Protein AF-A0A1A8UJ83-F1 (afdb_monomer)

Organism: Nothobranchius furzeri (NCBI:txid105023)

Mean predicted aligned error: 11.16 Å

Sequence (200 aa):
MDFSEAKLKLQQLLNNVTPSELPKLLEWMRNSGELDQPLFDNNKAMLRSIADDLKAMLPVDAMLPSETTAHLKMQQRARPTVHVDSFLYSDEQVDSLCEEGTMSRNYCLSCGSIRTAPLDFISHSFSASELQFLFQNVLPDLTGRTLVDVGSRLGAVLYGVRGHTLVFLCRVACFFKSEFLSVCQQTTSQTLKKHESSCC

Radius of gyration: 22.37 Å; Cα contacts (8 Å, |Δi|>4): 174; chains: 1; bounding box: 46×45×67 Å

Structure (mmCIF, N/CA/C/O backbone):
data_AF-A0A1A8UJ83-F1
#
_entry.id   AF-A0A1A8UJ83-F1
#
loop_
_atom_site.group_PDB
_atom_site.id
_atom_site.type_symbol
_atom_site.label_atom_id
_atom_site.label_alt_id
_atom_site.label_comp_id
_atom_site.label_asym_id
_atom_site.label_entity_id
_atom_site.label_seq_id
_atom_site.pdbx_PDB_ins_code
_atom_site.Cartn_x
_atom_site.Cartn_y
_atom_site.Cartn_z
_atom_site.occupancy
_atom_site.B_iso_or_equiv
_atom_site.auth_seq_id
_atom_site.auth_comp_id
_atom_site.auth_asym_id
_atom_site.auth_atom_id
_atom_site.pdbx_PDB_model_num
ATOM 1 N N . MET A 1 1 ? -1.007 8.743 29.954 1.00 77.69 1 MET A N 1
ATOM 2 C CA . MET A 1 1 ? -2.377 8.611 30.483 1.00 77.69 1 MET A CA 1
ATOM 3 C C . MET A 1 1 ? -2.841 7.207 30.162 1.00 77.69 1 MET A C 1
ATOM 5 O O . MET A 1 1 ? -2.745 6.817 29.004 1.00 77.69 1 MET A O 1
ATOM 9 N N . ASP A 1 2 ? -3.243 6.438 31.166 1.00 83.50 2 ASP A N 1
ATOM 10 C CA . ASP A 1 2 ? -3.783 5.091 30.956 1.00 83.50 2 ASP A CA 1
ATOM 11 C C . ASP A 1 2 ? -5.282 5.132 30.596 1.00 83.50 2 ASP A C 1
ATOM 13 O O . ASP A 1 2 ? -5.910 6.193 30.617 1.00 83.50 2 ASP A O 1
ATOM 17 N N . PHE A 1 3 ? -5.866 3.982 30.239 1.00 82.94 3 PHE A N 1
ATOM 18 C CA . PHE A 1 3 ? -7.278 3.894 29.842 1.00 82.94 3 PHE A CA 1
ATOM 19 C C . PHE A 1 3 ? -8.240 4.380 30.938 1.00 82.94 3 PHE A C 1
ATOM 21 O O . PHE A 1 3 ? -9.259 5.005 30.640 1.00 82.94 3 PHE A O 1
ATOM 28 N N . SER A 1 4 ? -7.921 4.107 32.204 1.00 89.19 4 SER A N 1
ATOM 29 C CA . SER A 1 4 ? -8.784 4.442 33.336 1.00 89.19 4 SER A CA 1
ATOM 30 C C . SER A 1 4 ? -8.795 5.953 33.574 1.00 89.19 4 SER A C 1
ATOM 32 O O . SER A 1 4 ? -9.858 6.566 33.680 1.00 89.19 4 SER A O 1
ATOM 34 N N . GLU A 1 5 ? -7.615 6.573 33.559 1.00 92.38 5 GLU A N 1
ATOM 35 C CA . GLU A 1 5 ? -7.433 8.018 33.669 1.00 92.38 5 GLU A CA 1
ATOM 36 C C . GLU A 1 5 ? -8.051 8.754 32.464 1.00 92.38 5 GLU A C 1
ATOM 38 O O . GLU A 1 5 ? -8.734 9.768 32.636 1.00 92.38 5 GLU A O 1
ATOM 43 N N . ALA A 1 6 ? -7.893 8.211 31.251 1.00 90.69 6 ALA A N 1
ATOM 44 C CA . ALA A 1 6 ? -8.490 8.752 30.029 1.00 90.69 6 ALA A CA 1
ATOM 45 C C . ALA A 1 6 ? -10.022 8.745 30.085 1.00 90.69 6 ALA A C 1
ATOM 47 O O . ALA A 1 6 ? -10.660 9.765 29.815 1.00 90.69 6 ALA A O 1
ATOM 48 N N . LYS A 1 7 ? -10.617 7.615 30.486 1.00 90.56 7 LYS A N 1
ATOM 49 C CA . LYS A 1 7 ? -12.069 7.467 30.632 1.00 90.56 7 LYS A CA 1
ATOM 50 C C . LYS A 1 7 ? -12.634 8.476 31.629 1.00 90.56 7 LYS A C 1
ATOM 52 O O . LYS A 1 7 ? -13.668 9.085 31.365 1.00 90.56 7 LYS A O 1
ATOM 57 N N . LEU A 1 8 ? -11.953 8.666 32.756 1.00 92.88 8 LEU A N 1
ATOM 58 C CA . LEU A 1 8 ? -12.409 9.551 33.823 1.00 92.88 8 LEU A CA 1
ATOM 59 C C . LEU A 1 8 ? -12.357 11.024 33.390 1.00 92.88 8 LEU A C 1
ATOM 61 O O . LEU A 1 8 ? -13.322 11.758 33.602 1.00 92.88 8 LEU A O 1
ATOM 65 N N . LYS A 1 9 ? -11.293 11.441 32.688 1.00 93.69 9 LYS A N 1
ATOM 66 C CA . LYS A 1 9 ? -11.215 12.787 32.092 1.00 93.69 9 LYS A CA 1
ATOM 67 C C . LYS A 1 9 ? -12.257 13.006 30.998 1.00 93.69 9 LYS A C 1
ATOM 69 O O . LYS A 1 9 ? -12.863 14.072 30.951 1.00 93.69 9 LYS A O 1
ATOM 74 N N . LEU A 1 10 ? -12.518 12.003 30.157 1.00 91.69 10 LEU A N 1
ATOM 75 C CA . LEU A 1 10 ? -13.567 12.081 29.138 1.00 91.69 10 LEU A CA 1
ATOM 76 C C . LEU A 1 10 ? -14.950 12.272 29.782 1.00 91.69 10 LEU A C 1
ATOM 78 O O . LEU A 1 10 ? -15.718 13.127 29.356 1.00 91.69 10 LEU A O 1
ATOM 82 N N . GLN A 1 11 ? -15.248 11.529 30.851 1.00 91.44 11 GLN A N 1
ATOM 83 C CA . GLN A 1 11 ? -16.491 11.690 31.610 1.00 91.44 11 GLN A CA 1
ATOM 84 C C . GLN A 1 11 ? -16.607 13.082 32.240 1.00 91.44 11 GLN A C 1
ATOM 86 O O . GLN A 1 11 ? -17.672 13.690 32.184 1.00 91.44 11 GLN A O 1
ATOM 91 N N . GLN A 1 12 ? -15.519 13.614 32.803 1.00 94.00 12 GLN A N 1
ATOM 92 C CA . GLN A 1 12 ? -15.497 14.979 33.335 1.00 94.00 12 GLN A CA 1
ATOM 93 C C . GLN A 1 12 ? -15.762 16.024 32.245 1.00 94.00 12 GLN A C 1
ATOM 95 O O . GLN A 1 12 ? -16.532 16.952 32.473 1.00 94.00 12 GLN A O 1
ATOM 100 N N . LEU A 1 13 ? -15.176 15.857 31.057 1.00 93.19 13 LEU A N 1
ATOM 101 C CA . LEU A 1 13 ? -15.427 16.736 29.915 1.00 93.19 13 LEU A CA 1
ATOM 102 C C . LEU A 1 13 ? -16.891 16.680 29.474 1.00 93.19 13 LEU A C 1
ATOM 104 O O . LEU A 1 13 ? -17.504 17.731 29.326 1.00 93.19 13 LEU A O 1
ATOM 108 N N . LEU A 1 14 ? -17.468 15.482 29.341 1.00 92.12 14 LEU A N 1
ATOM 109 C CA . LEU A 1 14 ? -18.879 15.308 28.978 1.00 92.12 14 LEU A CA 1
ATOM 110 C C . LEU A 1 14 ? -19.825 15.946 30.006 1.00 92.12 14 LEU A C 1
ATOM 112 O O . LEU A 1 14 ? -20.812 16.563 29.619 1.00 92.12 14 LEU A O 1
ATOM 116 N N . ASN A 1 15 ? -19.500 15.864 31.298 1.00 91.81 15 ASN A N 1
ATOM 117 C CA . ASN A 1 15 ? -20.292 16.485 32.364 1.00 91.81 15 ASN A CA 1
ATOM 118 C C . ASN A 1 15 ? -20.246 18.023 32.350 1.00 91.81 15 ASN A C 1
ATOM 120 O O . ASN A 1 15 ? -21.142 18.659 32.900 1.00 91.81 15 ASN A O 1
ATOM 124 N N . ASN A 1 16 ? -19.222 18.621 31.735 1.00 93.19 16 ASN A N 1
ATOM 125 C CA . ASN A 1 16 ? -19.083 20.075 31.612 1.00 93.19 16 ASN A CA 1
ATOM 126 C C . ASN A 1 16 ? -19.799 20.644 30.375 1.00 93.19 16 ASN A C 1
ATOM 128 O O . ASN A 1 16 ? -19.904 21.863 30.233 1.00 93.19 16 ASN A O 1
ATOM 132 N N . VAL A 1 17 ? -20.275 19.785 29.468 1.00 93.25 17 VAL A N 1
ATOM 133 C CA . VAL A 1 17 ? -21.023 20.197 28.276 1.00 93.25 17 VAL A CA 1
ATOM 134 C C . VAL A 1 17 ? -22.453 20.548 28.673 1.00 93.25 17 VAL A C 1
ATOM 136 O O . VAL A 1 17 ? -23.069 19.895 29.516 1.00 93.25 17 VAL A O 1
ATOM 139 N N . THR A 1 18 ? -23.008 21.590 28.055 1.00 93.69 18 THR A N 1
ATOM 140 C CA . THR A 1 18 ? -24.398 21.974 28.298 1.00 93.69 18 THR A CA 1
ATOM 141 C C . THR A 1 18 ? -25.345 20.817 27.943 1.00 93.69 18 THR A C 1
ATOM 143 O O . THR A 1 18 ? -25.192 20.199 26.885 1.00 93.69 18 THR A O 1
ATOM 146 N N . PRO A 1 19 ? -26.369 20.526 28.771 1.00 91.25 19 PRO A N 1
ATOM 147 C CA . PRO A 1 19 ? -27.255 19.381 28.540 1.00 91.25 19 PRO A CA 1
ATOM 148 C C . PRO A 1 19 ? -27.945 19.374 27.168 1.00 91.25 19 PRO A C 1
ATOM 150 O O . PRO A 1 19 ? -28.277 18.311 26.653 1.00 91.25 19 PRO A O 1
ATOM 153 N N . SER A 1 20 ? -28.145 20.550 26.564 1.00 92.06 20 SER A N 1
ATOM 154 C CA . SER A 1 20 ? -28.749 20.708 25.236 1.00 92.06 20 SER A CA 1
ATOM 155 C C . SER A 1 20 ? -27.821 20.327 24.078 1.00 92.06 20 SER A C 1
ATOM 157 O O . SER A 1 20 ? -28.306 19.932 23.021 1.00 92.06 20 SER A O 1
ATOM 159 N N . GLU A 1 21 ? -26.503 20.440 24.255 1.00 93.69 21 GLU A N 1
ATOM 160 C CA . GLU A 1 21 ? -25.508 20.122 23.222 1.00 93.69 21 GLU A CA 1
ATOM 161 C C . GLU A 1 21 ? -24.936 18.707 23.381 1.00 93.69 21 GLU A C 1
ATOM 163 O O . GLU A 1 21 ? -24.408 18.139 22.424 1.00 93.69 21 GLU A O 1
ATOM 168 N N . LEU A 1 22 ? -25.102 18.096 24.560 1.00 91.88 22 LEU A N 1
ATOM 169 C CA . LEU A 1 22 ? -24.613 16.751 24.852 1.00 91.88 22 LEU A CA 1
ATOM 170 C C . LEU A 1 22 ? -25.104 15.682 23.849 1.00 91.88 22 LEU A C 1
ATOM 172 O O . LEU A 1 22 ? -24.270 14.893 23.404 1.00 91.88 22 LEU A O 1
ATOM 176 N N . PRO A 1 23 ? -26.384 15.646 23.415 1.00 92.44 23 PRO A N 1
ATOM 177 C CA . PRO A 1 23 ? -26.833 14.672 22.418 1.00 92.44 23 PRO A CA 1
ATOM 178 C C . PRO A 1 23 ? -26.118 14.822 21.071 1.00 92.44 23 PRO A C 1
ATOM 180 O O . PRO A 1 23 ? -25.706 13.820 20.493 1.00 92.44 23 PRO A O 1
ATOM 183 N N . LYS A 1 24 ? -25.913 16.062 20.603 1.00 91.56 24 LYS A N 1
ATOM 184 C CA . LYS A 1 24 ? -25.210 16.342 19.341 1.00 91.56 24 LYS A CA 1
ATOM 185 C C . LYS A 1 24 ? -23.741 15.938 19.425 1.00 91.56 24 LYS A C 1
ATOM 187 O O . LYS A 1 24 ? -23.209 15.367 18.479 1.00 91.56 24 LYS A O 1
ATOM 192 N N . LEU A 1 25 ? -23.094 16.204 20.563 1.00 90.19 25 LEU A N 1
ATOM 193 C CA . LEU A 1 25 ? -21.710 15.802 20.791 1.00 90.19 25 LEU A CA 1
ATOM 194 C C . LEU A 1 25 ? -21.569 14.277 20.815 1.00 90.19 25 LEU A C 1
ATOM 196 O O . LEU A 1 25 ? -20.660 13.752 20.187 1.00 90.19 25 LEU A O 1
ATOM 200 N N . LEU A 1 26 ? -22.464 13.561 21.502 1.00 89.62 26 LEU A N 1
ATOM 201 C CA . LEU A 1 26 ? -22.444 12.095 21.538 1.00 89.62 26 LEU A CA 1
ATOM 202 C C . LEU A 1 26 ? -22.718 11.482 20.161 1.00 89.62 26 LEU A C 1
ATOM 204 O O . LEU A 1 26 ? -22.092 10.489 19.797 1.00 89.62 26 LEU A O 1
ATOM 208 N N . GLU A 1 27 ? -23.627 12.076 19.387 1.00 89.75 27 GLU A N 1
ATOM 209 C CA . GLU A 1 27 ? -23.883 11.671 18.006 1.00 89.75 27 GLU A CA 1
ATOM 210 C C . GLU A 1 27 ? -22.654 11.891 17.118 1.00 89.75 27 GLU A C 1
ATOM 212 O O . GLU A 1 27 ? -22.262 10.974 16.395 1.00 89.75 27 GLU A O 1
ATOM 217 N N . TRP A 1 28 ? -21.998 13.052 17.225 1.00 89.69 28 TRP A N 1
ATOM 218 C CA . TRP A 1 28 ? -20.721 13.299 16.558 1.00 89.69 28 TRP A CA 1
ATOM 219 C C . TRP A 1 28 ? -19.671 12.283 17.008 1.00 89.69 28 TRP A C 1
ATOM 221 O O . TRP A 1 28 ? -19.134 11.595 16.159 1.00 89.69 28 TRP A O 1
ATOM 231 N N . MET A 1 29 ? -19.438 12.077 18.308 1.00 85.69 29 MET A N 1
ATOM 232 C CA . MET A 1 29 ? -18.436 11.118 18.801 1.00 85.69 29 MET A CA 1
ATOM 233 C C . MET A 1 29 ? -18.673 9.690 18.298 1.00 85.69 29 MET A C 1
ATOM 235 O O . MET A 1 29 ? -17.717 8.960 18.067 1.00 85.69 29 MET A O 1
ATOM 239 N N . ARG A 1 30 ? -19.936 9.273 18.141 1.00 81.50 30 ARG A N 1
ATOM 240 C CA . ARG A 1 30 ? -20.273 7.925 17.665 1.00 81.50 30 ARG A CA 1
ATOM 241 C C . ARG A 1 30 ? -20.056 7.755 16.162 1.00 81.50 30 ARG A C 1
ATOM 243 O O . ARG A 1 30 ? -19.773 6.649 15.719 1.00 81.50 30 ARG A O 1
ATOM 250 N N . ASN A 1 31 ? -20.241 8.824 15.391 1.00 77.06 31 ASN A N 1
ATOM 251 C CA . ASN A 1 31 ? -20.244 8.773 13.928 1.00 77.06 31 ASN A CA 1
ATOM 252 C C . ASN A 1 31 ? -19.014 9.467 13.302 1.00 77.06 31 ASN A C 1
ATOM 254 O O . ASN A 1 31 ? -18.852 9.460 12.084 1.00 77.06 31 ASN A O 1
ATOM 258 N N . SER A 1 32 ? -18.171 10.094 14.119 1.00 75.81 32 SER A N 1
ATOM 259 C CA . SER A 1 32 ? -16.969 10.818 13.724 1.00 75.81 32 SER A CA 1
ATOM 260 C C . SER A 1 32 ? -15.793 9.859 13.602 1.00 75.81 32 SER A C 1
ATOM 262 O O . SER A 1 32 ? -15.323 9.311 14.596 1.00 75.81 32 SER A O 1
ATOM 264 N N . GLY A 1 33 ? -15.257 9.730 12.388 1.00 63.38 33 GLY A N 1
ATOM 265 C CA . GLY A 1 33 ? -13.960 9.088 12.161 1.00 63.38 33 GLY A CA 1
ATOM 266 C C . GLY A 1 33 ? -12.765 9.943 12.606 1.00 63.38 33 GLY A C 1
ATOM 267 O O . GLY A 1 33 ? -11.624 9.512 12.459 1.00 63.38 33 GLY A O 1
ATOM 268 N N . GLU A 1 34 ? -12.985 11.159 13.129 1.00 72.38 34 GLU A N 1
ATOM 269 C CA . GLU A 1 34 ? -11.901 12.046 13.582 1.00 72.38 34 GLU A CA 1
ATOM 270 C C . GLU A 1 34 ? -11.205 11.500 14.834 1.00 72.38 34 GLU A C 1
ATOM 272 O O . GLU A 1 34 ? -10.001 11.682 14.998 1.00 72.38 34 GLU A O 1
ATOM 277 N N . LEU A 1 35 ? -11.936 10.783 15.694 1.00 71.31 35 LEU A N 1
ATOM 278 C CA . LEU A 1 35 ? -11.379 10.182 16.911 1.00 71.31 35 LEU A CA 1
ATOM 279 C C . LEU A 1 35 ? -10.374 9.059 16.606 1.00 71.31 35 LEU A C 1
ATOM 281 O O . LEU A 1 35 ? -9.466 8.814 17.400 1.00 71.31 35 LEU A O 1
ATOM 285 N N . ASP A 1 36 ? -10.496 8.435 15.434 1.00 66.88 36 ASP A N 1
ATOM 286 C CA . ASP A 1 36 ? -9.626 7.354 14.980 1.00 66.88 36 ASP A CA 1
ATOM 287 C C . ASP A 1 36 ? -8.414 7.860 14.166 1.00 66.88 36 ASP A C 1
ATOM 289 O O . ASP A 1 36 ? -7.506 7.081 13.865 1.00 66.88 36 ASP A O 1
ATOM 293 N N . GLN A 1 37 ? -8.329 9.165 13.851 1.00 68.19 37 GLN A N 1
ATOM 294 C CA . GLN A 1 37 ? -7.214 9.752 13.082 1.00 68.19 37 GLN A CA 1
ATOM 295 C C . GLN A 1 37 ? -5.816 9.418 13.620 1.00 68.19 37 GLN A C 1
ATOM 297 O O . GLN A 1 37 ? -4.973 8.999 12.823 1.00 68.19 37 GLN A O 1
ATOM 302 N N . PRO A 1 38 ? -5.542 9.505 14.936 1.00 67.12 38 PRO A N 1
ATOM 303 C CA . PRO A 1 38 ? -4.222 9.161 15.462 1.00 67.12 38 PRO A CA 1
ATOM 304 C C . PRO A 1 38 ? -3.849 7.689 15.230 1.00 67.12 38 PRO A C 1
ATOM 306 O O . PRO A 1 38 ? -2.681 7.358 15.026 1.00 67.12 38 PRO A O 1
ATOM 309 N N . LEU A 1 39 ? -4.838 6.789 15.247 1.00 66.00 39 LEU A N 1
ATOM 310 C CA . LEU A 1 39 ? -4.632 5.377 14.921 1.00 66.00 39 LEU A CA 1
ATOM 311 C C . LEU A 1 39 ? -4.361 5.208 13.421 1.00 66.00 39 LEU A C 1
ATOM 313 O O . LEU A 1 39 ? -3.488 4.427 13.038 1.00 66.00 39 LEU A O 1
ATOM 317 N N . PHE A 1 40 ? -5.054 5.969 12.570 1.00 65.44 40 PHE A N 1
ATOM 318 C CA . PHE A 1 40 ? -4.859 5.938 11.121 1.00 65.44 40 PHE A CA 1
ATOM 319 C C . PHE A 1 40 ? -3.482 6.429 10.689 1.00 65.44 40 PHE A C 1
ATOM 321 O O . PHE A 1 40 ? -2.849 5.772 9.861 1.00 65.44 40 PHE A O 1
ATOM 328 N N . ASP A 1 41 ? -2.996 7.527 11.261 1.00 70.06 41 ASP A N 1
ATOM 329 C CA . ASP A 1 41 ? -1.675 8.061 10.934 1.00 70.06 41 ASP A CA 1
ATOM 330 C C . ASP A 1 41 ? -0.567 7.091 11.345 1.00 70.06 41 ASP A C 1
ATOM 332 O O . ASP A 1 41 ? 0.356 6.835 10.568 1.00 70.06 41 ASP A O 1
ATOM 336 N N . ASN A 1 42 ? -0.710 6.454 12.510 1.00 73.06 42 ASN A N 1
ATOM 337 C CA . ASN A 1 42 ? 0.218 5.419 12.959 1.00 73.06 42 ASN A CA 1
ATOM 338 C C . ASN A 1 42 ? 0.194 4.180 12.053 1.00 73.06 42 ASN A C 1
ATOM 340 O O . ASN A 1 42 ? 1.253 3.672 11.680 1.00 73.06 42 ASN A O 1
ATOM 344 N N . ASN A 1 43 ? -0.990 3.708 11.653 1.00 72.69 43 ASN A N 1
ATOM 345 C CA . ASN A 1 43 ? -1.113 2.570 10.738 1.00 72.69 43 ASN A CA 1
ATOM 346 C C . ASN A 1 43 ? -0.503 2.891 9.369 1.00 72.69 43 ASN A C 1
ATOM 348 O O . ASN A 1 43 ? 0.243 2.087 8.814 1.00 72.69 43 ASN A O 1
ATOM 352 N N . LYS A 1 44 ? -0.750 4.094 8.847 1.00 78.38 44 LYS A N 1
ATOM 353 C CA . LYS A 1 44 ? -0.184 4.559 7.579 1.00 78.38 44 LYS A CA 1
ATOM 354 C C . LYS A 1 44 ? 1.337 4.696 7.647 1.00 78.38 44 LYS A C 1
ATOM 356 O O . LYS A 1 44 ? 2.023 4.274 6.718 1.00 78.38 44 LYS A O 1
ATOM 361 N N . ALA A 1 45 ? 1.874 5.249 8.734 1.00 80.75 45 ALA A N 1
ATOM 362 C CA . ALA A 1 45 ? 3.315 5.34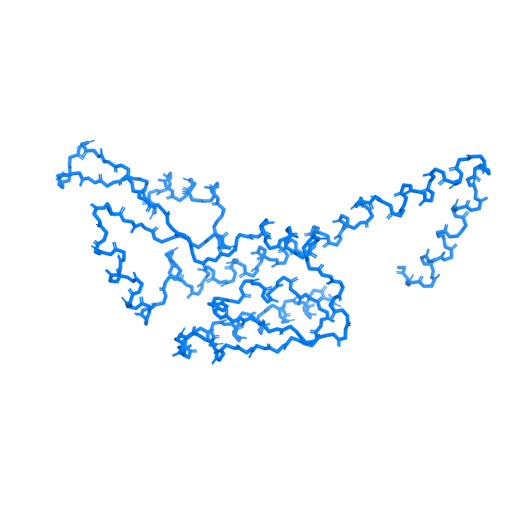7 8.960 1.00 80.75 45 ALA A CA 1
ATOM 363 C C . ALA A 1 45 ? 3.973 3.962 9.055 1.00 80.75 45 ALA A C 1
ATOM 365 O O . ALA A 1 45 ? 5.031 3.738 8.470 1.00 80.75 45 ALA A O 1
ATOM 366 N N . MET A 1 46 ? 3.322 3.008 9.723 1.00 80.81 46 MET A N 1
ATOM 367 C CA . MET A 1 46 ? 3.812 1.636 9.812 1.00 80.81 46 MET A CA 1
ATOM 368 C C . MET A 1 46 ? 3.802 0.924 8.456 1.00 80.81 46 MET A C 1
ATOM 370 O O . MET A 1 46 ? 4.814 0.330 8.089 1.00 80.81 46 MET A O 1
ATOM 374 N N . LEU A 1 47 ? 2.699 0.992 7.700 1.00 83.81 47 LEU A N 1
ATOM 375 C CA . LEU A 1 47 ? 2.621 0.386 6.365 1.00 83.81 47 LEU A CA 1
ATOM 376 C C . LEU A 1 47 ? 3.689 0.961 5.430 1.00 83.81 47 LEU A C 1
ATOM 378 O O . LEU A 1 47 ? 4.333 0.206 4.709 1.00 83.81 47 LEU A O 1
ATOM 382 N N . ARG A 1 48 ? 3.940 2.275 5.504 1.00 85.56 48 ARG A N 1
ATOM 383 C CA . ARG A 1 48 ? 5.047 2.922 4.783 1.00 85.56 48 ARG A CA 1
ATOM 384 C C . ARG A 1 48 ? 6.407 2.379 5.211 1.00 85.56 48 ARG A C 1
ATOM 386 O O . ARG A 1 48 ? 7.189 2.000 4.352 1.00 85.56 48 ARG A O 1
ATOM 393 N N . SER A 1 49 ? 6.664 2.266 6.515 1.00 85.50 49 SER A N 1
ATOM 394 C CA . SER A 1 49 ? 7.931 1.701 6.994 1.00 85.50 49 SER A CA 1
ATOM 395 C C . SER A 1 49 ? 8.133 0.256 6.536 1.00 85.50 49 SER A C 1
ATOM 397 O O . SER A 1 49 ? 9.265 -0.130 6.260 1.00 85.50 49 SER A O 1
ATOM 399 N N . ILE A 1 50 ? 7.070 -0.547 6.470 1.00 85.31 50 ILE A N 1
ATOM 400 C CA . ILE A 1 50 ? 7.141 -1.921 5.962 1.00 85.31 50 ILE A CA 1
ATOM 401 C C . ILE A 1 50 ? 7.423 -1.923 4.458 1.00 85.31 50 ILE A C 1
ATOM 403 O O . ILE A 1 50 ? 8.265 -2.689 3.997 1.00 85.31 50 ILE A O 1
ATOM 407 N N . ALA A 1 51 ? 6.754 -1.057 3.695 1.00 88.69 51 ALA A N 1
ATOM 408 C CA . ALA A 1 51 ? 7.022 -0.893 2.272 1.00 88.69 51 ALA A CA 1
ATOM 409 C C . ALA A 1 51 ? 8.484 -0.490 2.014 1.00 88.69 51 ALA A C 1
ATOM 411 O O . ALA A 1 51 ? 9.111 -1.014 1.096 1.00 88.69 51 ALA A O 1
ATOM 412 N N . ASP A 1 52 ? 9.052 0.394 2.835 1.00 89.12 52 ASP A N 1
ATOM 413 C CA . ASP A 1 52 ? 10.457 0.800 2.735 1.00 89.12 52 ASP A CA 1
ATOM 414 C C . ASP A 1 52 ? 11.423 -0.353 3.048 1.00 89.12 52 ASP A C 1
ATOM 416 O O . ASP A 1 52 ? 12.384 -0.563 2.306 1.00 89.12 52 ASP A O 1
ATOM 420 N N . ASP A 1 53 ? 11.130 -1.157 4.075 1.00 86.00 53 ASP A N 1
ATOM 421 C CA . ASP A 1 53 ? 11.915 -2.356 4.394 1.00 86.00 53 ASP A CA 1
ATOM 422 C C . ASP A 1 53 ? 11.868 -3.380 3.245 1.00 86.00 53 ASP A C 1
ATOM 424 O O . ASP A 1 53 ? 12.895 -3.944 2.863 1.00 86.00 53 ASP A O 1
ATOM 428 N N . LEU A 1 54 ? 10.696 -3.583 2.635 1.00 87.06 54 LEU A N 1
ATOM 429 C CA . LEU A 1 54 ? 10.537 -4.464 1.476 1.00 87.06 54 LEU A CA 1
ATOM 430 C C . LEU A 1 54 ? 11.305 -3.950 0.252 1.00 87.06 54 LEU A C 1
ATOM 432 O O . LEU A 1 54 ? 11.981 -4.739 -0.406 1.00 87.06 54 LEU A O 1
ATOM 436 N N . LYS A 1 55 ? 11.267 -2.642 -0.032 1.00 89.94 55 LYS A N 1
ATOM 437 C CA . LYS A 1 55 ? 12.026 -2.025 -1.137 1.00 89.94 55 LYS A CA 1
ATOM 438 C C . LYS A 1 55 ? 13.536 -2.210 -0.991 1.00 89.94 55 LYS A C 1
ATOM 440 O O . LYS A 1 55 ? 14.223 -2.348 -1.995 1.00 89.94 55 LYS A O 1
ATOM 445 N N . ALA A 1 56 ? 14.059 -2.260 0.234 1.00 87.44 56 ALA A N 1
ATOM 446 C CA . ALA A 1 56 ? 15.479 -2.522 0.470 1.00 87.44 56 ALA A CA 1
ATOM 447 C C . ALA A 1 56 ? 15.897 -3.973 0.153 1.00 87.44 56 ALA A C 1
ATOM 449 O O . ALA A 1 56 ? 17.083 -4.245 -0.030 1.00 87.44 56 ALA A O 1
ATOM 450 N N . MET A 1 57 ? 14.943 -4.909 0.114 1.00 84.62 57 MET A N 1
ATOM 451 C CA . MET A 1 57 ? 15.195 -6.341 -0.094 1.00 84.62 57 MET A CA 1
ATOM 452 C C . MET A 1 57 ? 14.790 -6.842 -1.484 1.00 84.62 57 MET A C 1
ATOM 454 O O . MET A 1 57 ? 15.212 -7.927 -1.885 1.00 84.62 57 MET A O 1
ATOM 458 N N . LEU A 1 58 ? 13.958 -6.088 -2.200 1.00 86.62 58 LEU A N 1
ATOM 459 C CA . LEU A 1 58 ? 13.361 -6.488 -3.469 1.00 86.62 58 LEU A CA 1
ATOM 460 C C . LEU A 1 58 ? 13.936 -5.682 -4.643 1.00 86.62 58 LEU A C 1
ATOM 462 O O . LEU A 1 58 ? 14.390 -4.553 -4.459 1.00 86.62 58 LEU A O 1
ATOM 466 N N . PRO A 1 59 ? 13.902 -6.232 -5.870 1.00 87.69 59 PRO A N 1
ATOM 467 C CA . PRO A 1 59 ? 14.148 -5.437 -7.070 1.00 87.69 59 PRO A CA 1
ATOM 468 C C . PRO A 1 59 ? 13.075 -4.349 -7.240 1.00 87.69 59 PRO A C 1
ATOM 470 O O . PRO A 1 59 ? 12.000 -4.425 -6.648 1.00 87.69 59 PRO A O 1
ATOM 473 N N . VAL A 1 60 ? 13.348 -3.353 -8.089 1.00 84.81 60 VAL A N 1
ATOM 474 C CA . VAL A 1 60 ? 12.439 -2.210 -8.333 1.00 84.81 60 VAL A CA 1
ATOM 475 C C . VAL A 1 60 ? 11.075 -2.652 -8.871 1.00 84.81 60 VAL A C 1
ATOM 477 O O . VAL A 1 60 ? 10.051 -2.079 -8.514 1.00 84.81 60 VAL A O 1
ATOM 480 N N . ASP A 1 61 ? 11.034 -3.702 -9.691 1.00 83.56 61 ASP A N 1
ATOM 481 C CA . ASP A 1 61 ? 9.779 -4.284 -10.178 1.00 83.56 61 ASP A CA 1
ATOM 482 C C . ASP A 1 61 ? 9.073 -5.149 -9.118 1.00 83.56 61 ASP A C 1
ATOM 484 O O . ASP A 1 61 ? 7.964 -5.623 -9.348 1.00 83.56 61 ASP A O 1
ATOM 488 N N . ALA A 1 62 ? 9.687 -5.342 -7.947 1.00 85.19 62 ALA A N 1
ATOM 489 C CA . ALA A 1 62 ? 9.231 -6.174 -6.838 1.00 85.19 62 ALA A CA 1
ATOM 490 C C . ALA A 1 62 ? 8.963 -7.641 -7.207 1.00 85.19 62 ALA A C 1
ATOM 492 O O . ALA A 1 62 ? 8.303 -8.359 -6.452 1.00 85.19 62 ALA A O 1
ATOM 493 N N . MET A 1 63 ? 9.445 -8.096 -8.363 1.00 84.75 63 MET A N 1
ATOM 494 C CA . MET A 1 63 ? 9.213 -9.447 -8.852 1.00 84.75 63 MET A CA 1
ATOM 495 C C . MET A 1 63 ? 10.345 -10.366 -8.408 1.00 84.75 63 MET A C 1
ATOM 497 O O . MET A 1 63 ? 11.518 -10.129 -8.694 1.00 84.75 63 MET A O 1
ATOM 501 N N . LEU A 1 64 ? 10.007 -11.452 -7.718 1.00 82.12 64 LEU A N 1
ATOM 502 C CA . LEU A 1 64 ? 11.001 -12.461 -7.370 1.00 82.12 64 LEU A CA 1
ATOM 503 C C . LEU A 1 64 ? 11.387 -13.275 -8.615 1.00 82.12 64 LEU A C 1
ATOM 505 O O . LEU A 1 64 ? 10.516 -13.582 -9.433 1.00 82.12 64 LEU A O 1
ATOM 509 N N . PRO A 1 65 ? 12.646 -13.736 -8.748 1.00 79.50 65 PRO A N 1
ATOM 510 C CA . PRO A 1 65 ? 13.099 -14.496 -9.920 1.00 79.50 65 PRO A CA 1
ATOM 511 C C . PRO A 1 65 ? 12.253 -15.738 -10.221 1.00 79.50 65 PRO A C 1
ATOM 513 O O . PRO A 1 65 ? 12.084 -16.153 -11.371 1.00 79.50 65 PRO A O 1
ATOM 516 N N . SER A 1 66 ? 11.679 -16.337 -9.181 1.00 78.94 66 SER A N 1
ATOM 517 C CA . SER A 1 66 ? 10.817 -17.500 -9.314 1.00 78.94 66 SER A CA 1
ATOM 518 C C . SER A 1 66 ? 9.441 -17.169 -9.918 1.00 78.94 66 SER A C 1
ATOM 520 O O . SER A 1 66 ? 8.726 -18.080 -10.341 1.00 78.94 66 SER A O 1
ATOM 522 N N . GLU A 1 67 ? 9.014 -15.899 -10.011 1.00 78.94 67 GLU A N 1
ATOM 523 C CA . GLU A 1 67 ? 7.781 -15.398 -10.672 1.00 78.94 67 GLU A CA 1
ATOM 524 C C . GLU A 1 67 ? 7.791 -15.485 -12.203 1.00 78.94 67 GLU A C 1
ATOM 526 O O . GLU A 1 67 ? 7.129 -14.725 -12.907 1.00 78.94 67 GLU A O 1
ATOM 531 N N . THR A 1 68 ? 8.447 -16.515 -12.733 1.00 75.81 68 THR A N 1
ATOM 532 C CA . THR A 1 68 ? 8.667 -16.746 -14.162 1.00 75.81 68 THR A CA 1
ATOM 533 C C . THR A 1 68 ? 7.370 -16.752 -14.977 1.00 75.81 68 THR A C 1
ATOM 535 O O . THR A 1 68 ? 7.328 -16.199 -16.069 1.00 75.81 68 THR A O 1
ATOM 538 N N . THR A 1 69 ? 6.271 -17.316 -14.460 1.00 75.50 69 THR A N 1
ATOM 539 C CA . THR A 1 69 ? 4.980 -17.330 -15.175 1.00 75.50 69 THR A CA 1
ATOM 540 C C . THR A 1 69 ? 4.390 -15.931 -15.370 1.00 75.50 69 THR A C 1
ATOM 542 O O . THR A 1 69 ? 3.811 -15.664 -16.423 1.00 75.50 69 THR A O 1
ATOM 545 N N . ALA A 1 70 ? 4.522 -15.042 -14.384 1.00 74.56 70 ALA A N 1
ATOM 546 C CA . ALA A 1 70 ? 4.039 -13.668 -14.494 1.00 74.56 70 ALA A CA 1
ATOM 547 C C . ALA A 1 70 ? 4.894 -12.881 -15.498 1.00 74.56 70 ALA A C 1
ATOM 549 O O . ALA A 1 70 ? 4.338 -12.277 -16.415 1.00 74.56 70 ALA A O 1
ATOM 550 N N . HIS A 1 71 ? 6.224 -13.013 -15.426 1.00 76.88 71 HIS A N 1
ATOM 551 C CA . HIS A 1 71 ? 7.138 -12.427 -16.412 1.00 76.88 71 HIS A CA 1
ATOM 552 C C . HIS A 1 71 ? 6.825 -12.879 -17.845 1.00 76.88 71 HIS A C 1
ATOM 554 O O . HIS A 1 71 ? 6.701 -12.048 -18.743 1.00 76.88 71 HIS A O 1
ATOM 560 N N . LEU A 1 72 ? 6.621 -14.184 -18.064 1.00 79.50 72 LEU A N 1
ATOM 561 C CA . LEU A 1 72 ? 6.284 -14.722 -19.386 1.00 79.50 72 LEU A CA 1
ATOM 562 C C . LEU A 1 72 ? 4.954 -14.166 -19.907 1.00 79.50 72 LEU A C 1
ATOM 564 O O . LEU A 1 72 ? 4.857 -13.793 -21.074 1.00 79.50 72 LEU A O 1
ATOM 568 N N . LYS A 1 73 ? 3.930 -14.065 -19.050 1.00 80.00 73 LYS A N 1
ATOM 569 C CA . LYS A 1 73 ? 2.635 -13.485 -19.435 1.00 80.00 73 LYS A CA 1
ATOM 570 C C . LYS A 1 73 ? 2.745 -12.009 -19.804 1.00 80.00 73 LYS A C 1
ATOM 572 O O . LYS A 1 73 ? 2.064 -11.578 -20.727 1.00 80.00 73 LYS A O 1
ATOM 577 N N . MET A 1 74 ? 3.585 -11.244 -19.109 1.00 80.50 74 MET A N 1
ATOM 578 C CA . MET A 1 74 ? 3.832 -9.838 -19.439 1.00 80.50 74 MET A CA 1
ATOM 579 C C . MET A 1 74 ? 4.554 -9.694 -20.780 1.00 80.50 74 MET A C 1
ATOM 581 O O . MET A 1 74 ? 4.156 -8.866 -21.593 1.00 80.50 74 MET A O 1
ATOM 585 N N . GLN A 1 75 ? 5.552 -10.540 -21.049 1.00 79.25 75 GLN A N 1
ATOM 586 C CA . GLN A 1 75 ? 6.282 -10.549 -22.323 1.00 79.25 75 GLN A CA 1
ATOM 587 C C . GLN A 1 75 ? 5.412 -10.957 -23.520 1.00 79.25 75 GLN A C 1
ATOM 589 O O . GLN A 1 75 ? 5.680 -10.543 -24.643 1.00 79.25 75 GLN A O 1
ATOM 594 N N . GLN A 1 76 ? 4.364 -11.753 -23.293 1.00 82.00 76 GLN A N 1
ATOM 595 C CA . GLN A 1 76 ? 3.418 -12.171 -24.333 1.00 82.00 76 GLN A CA 1
ATOM 596 C C . GLN A 1 76 ? 2.347 -11.117 -24.655 1.00 82.00 76 GLN A C 1
ATOM 598 O O . GLN A 1 76 ? 1.556 -11.318 -25.579 1.00 82.00 76 GLN A O 1
ATOM 603 N N . ARG A 1 77 ? 2.274 -10.006 -23.909 1.00 79.31 77 ARG A N 1
ATOM 604 C CA . ARG A 1 77 ? 1.297 -8.950 -24.195 1.00 79.31 77 ARG A CA 1
ATOM 605 C C . ARG A 1 77 ? 1.662 -8.200 -25.472 1.00 79.31 77 ARG A C 1
ATOM 607 O O . ARG A 1 77 ? 2.821 -7.902 -25.734 1.00 79.31 77 ARG A O 1
ATOM 614 N N . ALA A 1 78 ? 0.633 -7.839 -26.240 1.00 79.56 78 ALA A N 1
ATOM 615 C CA . ALA A 1 78 ? 0.786 -7.071 -27.476 1.00 79.56 78 ALA A CA 1
ATOM 616 C C . ALA A 1 78 ? 1.409 -5.68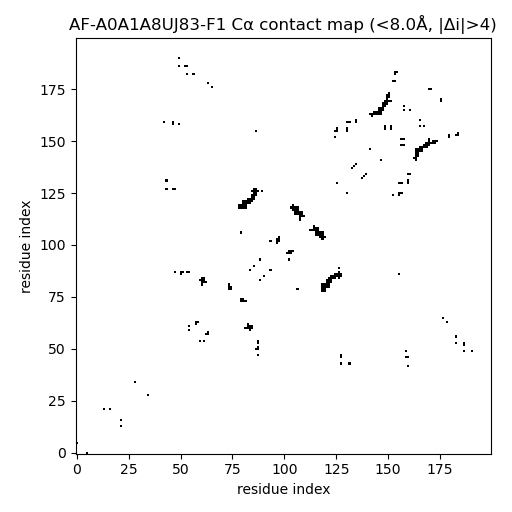3 -27.242 1.00 79.56 78 ALA A C 1
ATOM 618 O O . ALA A 1 78 ? 2.063 -5.140 -28.130 1.00 79.56 78 ALA A O 1
ATOM 619 N N . ARG A 1 79 ? 1.200 -5.113 -26.050 1.00 80.75 79 ARG A N 1
ATOM 620 C CA . ARG A 1 79 ? 1.841 -3.881 -25.592 1.00 80.75 79 ARG A CA 1
ATOM 621 C C . ARG A 1 79 ? 2.837 -4.207 -24.483 1.00 80.75 79 ARG A C 1
ATOM 623 O O . ARG A 1 79 ? 2.470 -4.948 -23.563 1.00 80.75 79 ARG A O 1
ATOM 630 N N . PRO A 1 80 ? 4.064 -3.664 -24.535 1.00 83.81 80 PRO A N 1
ATOM 631 C CA . PRO A 1 80 ? 5.028 -3.880 -23.471 1.00 83.81 80 PRO A CA 1
ATOM 632 C C . PRO A 1 80 ? 4.466 -3.360 -22.146 1.00 83.81 80 PRO A C 1
ATOM 634 O O . PRO A 1 80 ? 3.971 -2.236 -22.053 1.00 83.81 80 PRO A O 1
ATOM 637 N N . THR A 1 81 ? 4.492 -4.231 -21.143 1.00 84.44 81 THR A N 1
ATOM 638 C CA . THR A 1 81 ? 3.887 -4.003 -19.832 1.00 84.44 81 THR A CA 1
ATOM 639 C C . THR A 1 81 ? 4.963 -4.115 -18.758 1.00 84.44 81 THR A C 1
ATOM 641 O O . THR A 1 81 ? 5.753 -5.060 -18.787 1.00 84.44 81 THR A O 1
ATOM 644 N N . VAL A 1 82 ? 4.976 -3.186 -17.805 1.00 85.12 82 VAL A N 1
ATOM 645 C CA . VAL A 1 82 ? 5.889 -3.154 -16.657 1.00 85.12 82 VAL A CA 1
ATOM 646 C C . VAL A 1 82 ? 5.104 -3.428 -15.379 1.00 85.12 82 VAL A C 1
ATOM 648 O O . VAL A 1 82 ? 3.975 -2.965 -15.217 1.00 85.12 82 VAL A O 1
ATOM 651 N N . HIS A 1 83 ? 5.694 -4.213 -14.482 1.00 88.00 83 HIS A N 1
ATOM 652 C CA . HIS A 1 83 ? 5.116 -4.481 -13.175 1.00 88.00 83 HIS A CA 1
ATOM 653 C C . HIS A 1 83 ? 5.614 -3.434 -12.180 1.00 88.00 83 HIS A C 1
ATOM 655 O O . HIS A 1 83 ? 6.817 -3.201 -12.080 1.00 88.00 83 HIS A O 1
ATOM 661 N N . V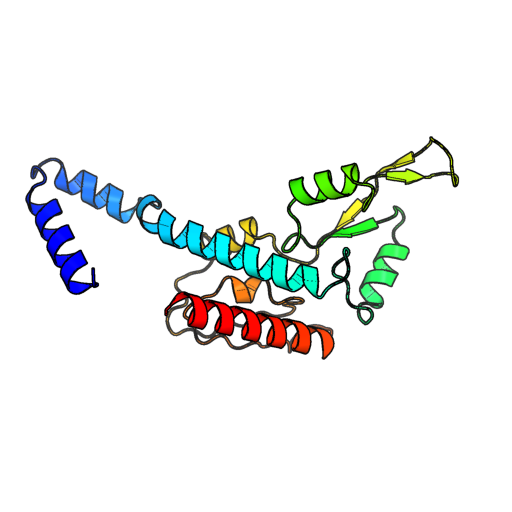AL A 1 84 ? 4.683 -2.828 -11.450 1.00 87.75 84 VAL A N 1
ATOM 662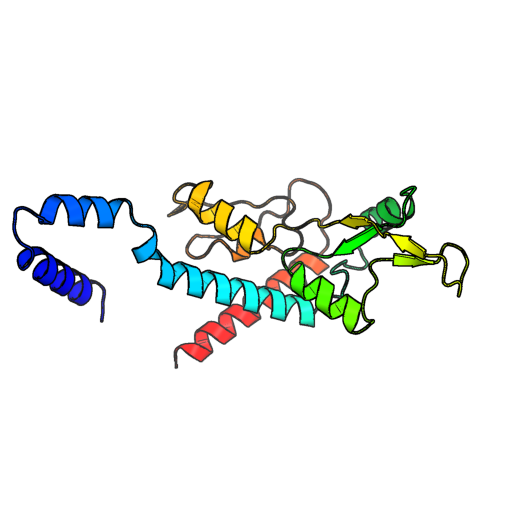 C CA . VAL A 1 84 ? 4.955 -1.925 -10.334 1.00 87.75 84 VAL A CA 1
ATOM 663 C C . VAL A 1 84 ? 4.037 -2.310 -9.192 1.00 87.75 84 VAL A C 1
ATOM 665 O O . VAL A 1 84 ? 2.822 -2.367 -9.354 1.00 87.75 84 VAL A O 1
ATOM 668 N N . ASP A 1 85 ? 4.621 -2.584 -8.032 1.00 90.62 85 ASP A N 1
ATOM 669 C CA . ASP A 1 85 ? 3.852 -2.960 -6.856 1.00 90.62 85 ASP A CA 1
ATOM 670 C C . ASP A 1 85 ? 3.261 -1.724 -6.163 1.00 90.62 85 ASP A C 1
ATOM 672 O O . ASP A 1 85 ? 3.990 -0.931 -5.566 1.00 90.62 85 ASP A O 1
ATOM 676 N N . SER A 1 86 ? 1.933 -1.584 -6.217 1.00 89.94 86 SER A N 1
ATOM 677 C CA . SER A 1 86 ? 1.214 -0.443 -5.630 1.00 89.94 86 SER A CA 1
ATOM 678 C C . SER A 1 86 ? 1.299 -0.365 -4.102 1.00 89.94 86 SER A C 1
ATOM 680 O O . SER A 1 86 ? 1.014 0.689 -3.534 1.00 89.94 86 SER A O 1
ATOM 682 N N . PHE A 1 87 ? 1.671 -1.451 -3.411 1.00 90.44 87 PHE A N 1
ATOM 683 C CA . PHE A 1 87 ? 1.946 -1.394 -1.974 1.00 90.44 87 PHE A CA 1
ATOM 684 C C . PHE A 1 87 ? 3.274 -0.680 -1.694 1.00 90.44 87 PHE A C 1
ATOM 686 O O . PHE A 1 87 ? 3.393 0.036 -0.700 1.00 90.44 87 PHE A O 1
ATOM 693 N N . LEU A 1 88 ? 4.269 -0.880 -2.563 1.00 90.88 88 LEU A N 1
ATOM 694 C CA . LEU A 1 88 ? 5.627 -0.366 -2.380 1.00 90.88 88 LEU A CA 1
ATOM 695 C C . LEU A 1 88 ? 5.811 1.057 -2.913 1.00 90.88 88 LEU A C 1
ATOM 697 O O . LEU A 1 88 ? 6.551 1.846 -2.309 1.00 90.88 88 LEU A O 1
ATOM 701 N N . TYR A 1 89 ? 5.151 1.361 -4.031 1.00 90.00 89 TYR A N 1
ATOM 702 C CA . TYR A 1 89 ? 5.276 2.620 -4.754 1.00 90.00 89 TYR A CA 1
ATOM 703 C C . TYR A 1 89 ? 3.899 3.247 -4.977 1.00 90.00 89 TYR A C 1
ATOM 705 O O . TYR A 1 89 ? 3.024 2.630 -5.584 1.00 90.00 89 TYR A 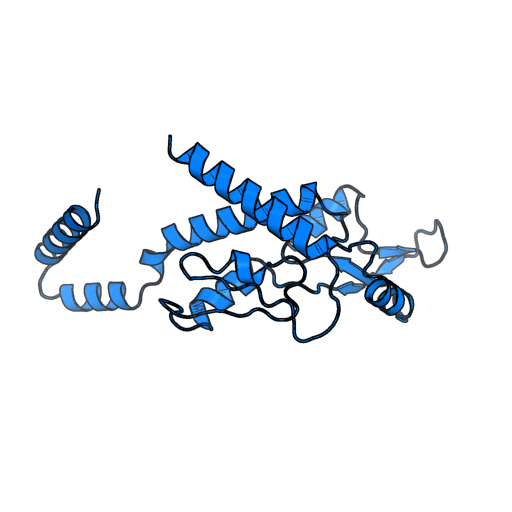O 1
ATOM 713 N N . SER A 1 90 ? 3.716 4.483 -4.507 1.00 87.38 90 SER A N 1
ATOM 714 C CA . SER A 1 90 ? 2.582 5.313 -4.923 1.00 87.38 90 SER A CA 1
ATOM 715 C C . SER A 1 90 ? 2.787 5.850 -6.339 1.00 87.38 90 SER A C 1
ATOM 717 O O . SER A 1 90 ? 3.914 5.872 -6.838 1.00 87.38 90 SER A O 1
ATOM 719 N N . ASP A 1 91 ? 1.718 6.332 -6.971 1.00 85.31 91 ASP A N 1
ATOM 720 C CA . ASP A 1 91 ? 1.796 6.920 -8.311 1.00 85.31 91 ASP A CA 1
ATOM 721 C C . ASP A 1 91 ? 2.810 8.075 -8.361 1.00 85.31 91 ASP A C 1
ATOM 723 O O . ASP A 1 91 ? 3.628 8.131 -9.278 1.00 85.31 91 ASP A O 1
ATOM 727 N N . GLU A 1 92 ? 2.862 8.909 -7.316 1.00 88.06 92 GLU A N 1
ATOM 728 C CA . GLU A 1 92 ? 3.835 10.003 -7.207 1.00 88.06 92 GLU A CA 1
ATOM 729 C C . GLU A 1 92 ? 5.277 9.494 -7.072 1.00 88.06 92 GLU A C 1
ATOM 731 O O . GLU A 1 92 ? 6.211 10.108 -7.582 1.00 88.06 92 GLU A O 1
ATOM 736 N N . GLN A 1 93 ? 5.489 8.358 -6.402 1.00 87.19 93 GLN A N 1
ATOM 737 C CA . GLN A 1 93 ? 6.819 7.749 -6.318 1.00 87.19 93 GLN A CA 1
ATOM 738 C C . GLN A 1 93 ? 7.244 7.158 -7.665 1.00 87.19 93 GLN A C 1
ATOM 740 O O . GLN A 1 93 ? 8.419 7.225 -8.018 1.00 87.19 93 GLN A O 1
ATOM 745 N N . VAL A 1 94 ? 6.302 6.611 -8.437 1.00 86.81 94 VAL A N 1
ATOM 746 C CA . VAL A 1 94 ? 6.561 6.152 -9.809 1.00 86.81 94 VAL A CA 1
ATOM 747 C C . VAL A 1 94 ? 6.908 7.331 -10.715 1.00 86.81 94 VAL A C 1
ATOM 749 O O . VAL A 1 94 ? 7.824 7.211 -11.528 1.00 86.81 94 VAL A O 1
ATOM 752 N N . ASP A 1 95 ? 6.220 8.467 -10.563 1.00 87.00 95 ASP A N 1
ATOM 753 C CA . ASP A 1 95 ? 6.563 9.727 -11.233 1.00 87.00 95 ASP A CA 1
ATOM 754 C C . ASP A 1 95 ? 8.015 10.128 -10.959 1.00 87.00 95 ASP A C 1
ATOM 756 O O . ASP A 1 95 ? 8.794 10.279 -11.901 1.00 87.00 95 ASP A O 1
ATOM 760 N N . SER A 1 96 ? 8.410 10.205 -9.684 1.00 88.56 96 SER A N 1
ATOM 761 C CA . SER A 1 96 ? 9.783 10.560 -9.304 1.00 88.56 96 SER A CA 1
ATOM 762 C C . SER A 1 96 ? 10.816 9.583 -9.870 1.00 88.56 96 SER A C 1
ATOM 764 O O . SER A 1 96 ? 11.823 10.007 -10.430 1.00 88.56 96 SER A O 1
ATOM 766 N N . LEU A 1 97 ? 10.549 8.272 -9.827 1.00 86.94 97 LEU A N 1
ATOM 767 C CA . LEU A 1 97 ? 11.442 7.269 -10.421 1.00 86.94 97 LEU A CA 1
ATOM 768 C C . LEU A 1 97 ? 11.581 7.424 -11.941 1.00 86.94 97 LEU A C 1
ATOM 770 O O . LEU A 1 97 ? 12.628 7.089 -12.502 1.00 86.94 97 LEU A O 1
ATOM 774 N N . CYS A 1 98 ? 10.538 7.910 -12.618 1.00 85.94 98 CYS A N 1
ATOM 775 C CA . CYS A 1 98 ? 10.598 8.218 -14.043 1.00 85.94 98 CYS A CA 1
ATOM 776 C C . CYS A 1 98 ? 11.432 9.473 -14.324 1.00 85.94 98 CYS A C 1
ATOM 778 O O . CYS A 1 98 ? 12.198 9.489 -15.286 1.00 85.94 98 CYS A O 1
ATOM 780 N N . GLU A 1 99 ? 11.309 10.507 -13.491 1.00 86.62 99 GLU A N 1
ATOM 781 C CA . GLU A 1 99 ? 12.098 11.741 -13.597 1.00 86.62 99 GLU A CA 1
ATOM 782 C C . GLU A 1 99 ? 13.592 11.497 -13.336 1.00 86.62 99 GLU A C 1
ATOM 784 O O . GLU A 1 99 ? 14.443 12.041 -14.039 1.00 86.62 99 GLU A O 1
ATOM 789 N N . GLU A 1 100 ? 13.915 10.623 -12.382 1.00 87.00 100 GLU A N 1
ATOM 790 C CA . GLU A 1 100 ? 15.284 10.201 -12.057 1.00 87.00 100 GLU A CA 1
ATOM 791 C C . GLU A 1 100 ? 15.915 9.289 -13.126 1.00 87.00 100 GLU A C 1
ATOM 793 O O . GLU A 1 100 ? 17.116 9.019 -13.091 1.00 87.00 100 GLU A O 1
ATOM 798 N N . GLY A 1 101 ? 15.124 8.800 -14.087 1.00 81.75 101 GLY A N 1
ATOM 799 C CA . GLY A 1 101 ? 15.571 7.884 -15.140 1.00 81.75 101 GLY A CA 1
ATOM 800 C C . GLY A 1 101 ? 15.723 6.425 -14.696 1.00 81.75 101 GLY A C 1
ATOM 801 O O . GLY A 1 101 ? 16.181 5.594 -15.482 1.00 81.75 101 GLY A O 1
ATOM 802 N N . THR A 1 102 ? 15.320 6.093 -13.466 1.00 83.69 102 THR A N 1
ATOM 803 C CA . THR A 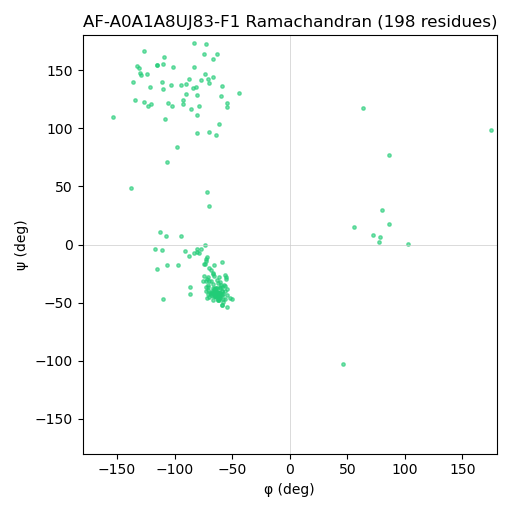1 102 ? 15.303 4.718 -12.937 1.00 83.69 102 THR A CA 1
ATOM 804 C C . THR A 1 102 ? 14.176 3.891 -13.565 1.00 83.69 102 THR A C 1
ATOM 806 O O . THR A 1 102 ? 14.312 2.683 -13.761 1.00 83.69 102 THR A O 1
ATOM 809 N N . MET A 1 103 ? 13.068 4.544 -13.924 1.00 84.50 103 MET A N 1
ATOM 810 C CA . MET A 1 103 ? 11.949 3.963 -14.663 1.00 84.50 103 MET A CA 1
ATOM 811 C C . MET A 1 103 ? 11.615 4.797 -15.903 1.00 84.50 103 MET A C 1
ATOM 813 O O . MET A 1 103 ? 12.066 5.925 -16.065 1.00 84.50 103 MET A O 1
ATOM 817 N N . SER A 1 104 ? 10.811 4.240 -16.808 1.00 83.75 104 SER A N 1
ATOM 818 C CA . SER A 1 104 ? 10.262 4.987 -17.938 1.00 83.75 104 SER A CA 1
ATOM 819 C C . SER A 1 104 ? 8.791 4.649 -18.108 1.00 83.75 104 SER A C 1
ATOM 821 O O . SER A 1 104 ? 8.406 3.485 -18.018 1.00 83.75 104 SER A O 1
ATOM 823 N N . ARG A 1 105 ? 7.971 5.658 -18.416 1.00 84.38 105 ARG A N 1
ATOM 824 C CA . ARG A 1 105 ? 6.578 5.462 -18.849 1.00 84.38 105 ARG A CA 1
ATOM 825 C C . ARG A 1 105 ? 6.435 5.165 -20.331 1.00 84.38 105 ARG A C 1
ATOM 827 O O . ARG A 1 105 ? 5.340 4.861 -20.788 1.00 84.38 105 ARG A O 1
ATOM 834 N N . ASN A 1 106 ? 7.521 5.267 -21.089 1.00 85.81 106 ASN A N 1
ATOM 835 C CA . ASN A 1 106 ? 7.503 5.090 -22.529 1.00 85.81 106 ASN A CA 1
ATOM 836 C C . ASN A 1 106 ? 8.594 4.118 -22.973 1.00 85.81 106 ASN A C 1
ATOM 838 O O . ASN A 1 106 ? 9.693 4.090 -22.418 1.00 85.81 106 ASN A O 1
ATOM 842 N N . TYR A 1 107 ? 8.319 3.365 -24.029 1.00 83.44 107 TYR A N 1
ATOM 843 C CA . TYR A 1 107 ? 9.313 2.543 -24.704 1.00 83.44 107 TYR A CA 1
ATOM 844 C C . TYR A 1 107 ? 9.547 3.042 -26.122 1.00 83.44 107 TYR A C 1
ATOM 846 O O . TYR A 1 107 ? 8.702 3.684 -26.749 1.00 83.44 107 TYR A O 1
ATOM 854 N N . CYS A 1 108 ? 10.735 2.756 -26.632 1.00 83.56 108 CYS A N 1
ATOM 855 C CA . CYS A 1 108 ? 11.131 3.171 -27.960 1.00 83.56 108 CYS A CA 1
ATOM 856 C C . CYS A 1 108 ? 10.558 2.214 -29.017 1.00 83.56 108 CYS A C 1
ATOM 858 O O . CYS A 1 108 ? 10.770 1.006 -28.929 1.00 83.56 108 CYS A O 1
ATOM 860 N N . LEU A 1 109 ? 9.886 2.737 -30.051 1.00 81.88 109 LEU A N 1
ATOM 861 C CA . LEU A 1 109 ? 9.379 1.909 -31.158 1.00 81.88 109 LEU A CA 1
ATOM 862 C C . LEU A 1 109 ? 10.496 1.435 -32.102 1.00 81.88 109 LEU A C 1
ATOM 864 O O . LEU A 1 109 ? 10.294 0.555 -32.938 1.00 81.88 109 LEU A O 1
ATOM 868 N N . SER A 1 110 ? 11.667 2.064 -32.039 1.00 81.44 110 SER A N 1
ATOM 869 C CA . SER A 1 110 ? 12.831 1.767 -32.880 1.00 81.44 110 SER A CA 1
ATOM 870 C C . SER A 1 110 ? 14.077 2.181 -32.104 1.00 81.44 110 SER A C 1
ATOM 872 O O . SER A 1 110 ? 14.234 3.374 -31.886 1.00 81.44 110 SER A O 1
ATOM 874 N N . CYS A 1 111 ? 14.903 1.240 -31.626 1.00 75.69 111 CYS A N 1
ATOM 875 C CA . CYS A 1 111 ? 15.911 1.503 -30.584 1.00 75.69 111 CYS A CA 1
ATOM 876 C C . CYS A 1 111 ? 16.700 2.814 -30.794 1.00 75.69 111 CYS A C 1
ATOM 878 O O . CYS A 1 111 ? 17.205 3.080 -31.883 1.00 75.69 111 CYS A O 1
ATOM 880 N N . GLY A 1 112 ? 16.786 3.642 -29.749 1.00 67.31 112 GLY A N 1
ATOM 881 C CA . GLY A 1 112 ? 17.468 4.942 -29.796 1.00 67.31 112 GLY A CA 1
ATOM 882 C C . GLY A 1 112 ? 16.690 6.070 -30.487 1.00 67.31 112 GLY A C 1
ATOM 883 O O . GLY A 1 112 ? 17.205 7.178 -30.595 1.00 67.31 112 GLY A O 1
ATOM 884 N N . SER A 1 113 ? 15.460 5.829 -30.951 1.00 77.06 113 SER A N 1
ATOM 885 C CA . SER A 1 113 ? 14.625 6.875 -31.547 1.00 77.06 113 SER A CA 1
ATOM 886 C C . SER A 1 113 ? 13.871 7.708 -30.506 1.00 77.06 113 SER A C 1
ATOM 888 O O . SER A 1 113 ? 13.476 7.228 -29.444 1.00 77.06 113 SER A O 1
ATOM 890 N N . ILE A 1 114 ? 13.577 8.952 -30.882 1.00 80.56 114 ILE A N 1
ATOM 891 C CA . ILE A 1 114 ? 12.684 9.864 -30.146 1.00 80.56 114 ILE A CA 1
ATOM 892 C C . ILE A 1 114 ? 11.213 9.421 -30.292 1.00 80.56 114 ILE A C 1
ATOM 894 O O . ILE A 1 114 ? 10.331 9.875 -29.569 1.00 80.56 114 ILE A O 1
ATOM 898 N N . ARG A 1 115 ? 10.926 8.500 -31.225 1.00 85.94 115 ARG A N 1
ATOM 899 C CA . ARG A 1 115 ? 9.584 7.976 -31.464 1.00 85.94 115 ARG A CA 1
ATOM 900 C C . ARG A 1 115 ? 9.258 6.897 -30.431 1.00 85.94 115 ARG A C 1
ATOM 902 O O . ARG A 1 115 ? 9.601 5.722 -30.594 1.00 85.94 115 ARG A O 1
ATOM 909 N N . THR A 1 116 ? 8.580 7.315 -29.374 1.00 88.12 116 THR A N 1
ATOM 910 C CA . THR A 1 116 ? 8.201 6.464 -28.249 1.00 88.12 116 THR A CA 1
ATOM 911 C C . THR A 1 116 ? 6.697 6.192 -28.212 1.00 88.12 116 THR A C 1
ATOM 913 O O . THR A 1 116 ? 5.905 6.871 -28.867 1.00 88.12 116 THR A O 1
ATOM 916 N N . ALA A 1 117 ? 6.310 5.151 -27.480 1.00 84.31 117 ALA A N 1
ATOM 917 C CA . ALA A 1 117 ? 4.928 4.794 -27.183 1.00 84.31 117 ALA A CA 1
ATOM 918 C C . ALA A 1 117 ? 4.781 4.490 -25.680 1.00 84.31 117 ALA A C 1
ATOM 920 O O . ALA A 1 117 ? 5.772 4.097 -25.055 1.00 84.31 117 ALA A O 1
ATOM 921 N N . PRO A 1 118 ? 3.584 4.667 -25.094 1.00 86.31 118 PRO A N 1
ATOM 922 C CA . PRO A 1 118 ? 3.370 4.446 -23.668 1.00 86.31 118 PRO A CA 1
ATOM 923 C C . PRO A 1 118 ? 3.515 2.970 -23.287 1.00 86.31 118 PRO A C 1
ATOM 925 O O . PRO A 1 118 ? 3.143 2.076 -24.050 1.00 86.31 118 PRO A O 1
ATOM 928 N N . LEU A 1 119 ? 4.057 2.740 -22.094 1.00 85.06 119 LEU A N 1
ATOM 929 C CA . LEU A 1 119 ? 4.096 1.452 -21.414 1.00 85.06 119 LEU A CA 1
ATOM 930 C C . LEU A 1 119 ? 2.826 1.254 -20.592 1.00 85.06 119 LEU A C 1
ATOM 932 O O . LEU A 1 119 ? 2.338 2.189 -19.956 1.00 85.06 119 LEU A O 1
ATOM 936 N N . ASP A 1 120 ? 2.329 0.021 -20.566 1.00 85.56 120 ASP A N 1
ATOM 937 C CA . ASP A 1 120 ? 1.250 -0.348 -19.655 1.00 85.56 120 ASP A CA 1
ATOM 938 C C . ASP A 1 120 ? 1.846 -0.699 -18.283 1.00 85.56 120 ASP A C 1
ATOM 940 O O . ASP A 1 120 ? 2.823 -1.444 -18.198 1.00 85.56 120 ASP A O 1
ATOM 944 N N . PHE A 1 121 ? 1.249 -0.198 -17.203 1.00 83.31 121 PHE A N 1
ATOM 945 C CA . PHE A 1 121 ? 1.632 -0.542 -15.832 1.00 83.31 121 PHE A CA 1
ATOM 946 C C . PHE A 1 121 ? 0.629 -1.526 -15.236 1.00 83.31 121 PHE A C 1
ATOM 948 O O . PHE A 1 121 ? -0.581 -1.375 -15.413 1.00 83.31 121 PHE A O 1
ATOM 955 N N . ILE A 1 122 ? 1.124 -2.544 -14.534 1.00 84.56 122 ILE A N 1
ATOM 956 C CA . ILE A 1 122 ? 0.291 -3.483 -13.778 1.00 84.56 122 ILE A CA 1
ATOM 957 C C . ILE A 1 122 ? 0.802 -3.628 -12.350 1.00 84.56 122 ILE A C 1
ATOM 959 O O . ILE A 1 122 ? 2.009 -3.643 -12.122 1.00 84.56 122 ILE A O 1
ATOM 963 N N . SER A 1 123 ? -0.129 -3.812 -11.420 1.00 83.50 123 SER A N 1
ATOM 964 C CA . SER A 1 123 ? 0.146 -4.185 -10.035 1.00 83.50 123 SER A CA 1
ATOM 965 C C . SER A 1 123 ? -0.606 -5.465 -9.686 1.00 83.50 123 SER A C 1
ATOM 967 O O . SER A 1 123 ? -1.711 -5.714 -10.181 1.00 83.50 123 SER A O 1
ATOM 969 N N . HIS A 1 124 ? -0.001 -6.281 -8.827 1.00 79.81 124 HIS A N 1
ATOM 970 C CA . HIS A 1 124 ? -0.603 -7.486 -8.251 1.00 79.81 124 HIS A CA 1
ATOM 971 C C . HIS A 1 124 ? -0.853 -7.373 -6.741 1.00 79.81 124 HIS A C 1
ATOM 973 O O . HIS A 1 124 ? -1.162 -8.375 -6.100 1.00 79.81 124 HIS A O 1
ATOM 979 N N . SER A 1 125 ? -0.722 -6.171 -6.182 1.00 83.31 125 SER A N 1
ATOM 980 C CA . SER A 1 125 ? -0.847 -5.900 -4.750 1.00 83.31 125 SER A CA 1
ATOM 981 C C . SER A 1 125 ? -1.789 -4.719 -4.516 1.00 83.31 125 SER A C 1
ATOM 983 O O . SER A 1 125 ? -1.887 -3.825 -5.356 1.00 83.31 125 SER A O 1
ATOM 985 N N . PHE A 1 126 ? -2.454 -4.697 -3.360 1.00 85.25 126 PHE A N 1
ATOM 986 C CA . PHE A 1 126 ? -3.209 -3.526 -2.910 1.00 85.25 126 PHE A CA 1
ATOM 987 C C . PHE A 1 126 ? -2.267 -2.387 -2.520 1.00 85.25 126 PHE A C 1
ATOM 989 O O . PHE A 1 126 ? -1.272 -2.609 -1.830 1.00 85.25 126 PHE A O 1
ATOM 996 N N . SER A 1 127 ? -2.622 -1.161 -2.884 1.00 87.38 127 SER A N 1
ATOM 997 C CA . SER A 1 127 ? -1.982 0.042 -2.359 1.00 87.38 127 SER A CA 1
ATOM 998 C C . SER A 1 127 ? -2.261 0.240 -0.870 1.00 87.38 127 SER A C 1
ATOM 1000 O O . SER A 1 127 ? -3.249 -0.254 -0.322 1.00 87.38 127 SER A O 1
ATOM 1002 N N . ALA A 1 128 ? -1.417 1.028 -0.199 1.00 83.12 128 ALA A N 1
ATOM 1003 C CA . ALA A 1 128 ? -1.636 1.384 1.204 1.00 83.12 128 ALA A CA 1
ATOM 1004 C C . ALA A 1 128 ? -3.011 2.051 1.431 1.00 83.12 128 ALA A C 1
ATOM 1006 O O . ALA A 1 128 ? -3.656 1.803 2.449 1.00 83.12 128 ALA A O 1
ATOM 1007 N N . SER A 1 129 ? -3.475 2.856 0.471 1.00 82.12 129 SER A N 1
ATOM 1008 C CA . SER A 1 129 ? -4.783 3.521 0.509 1.00 82.12 129 SER A CA 1
ATOM 1009 C C . SER A 1 129 ? -5.943 2.533 0.357 1.00 82.12 129 SER A C 1
ATOM 1011 O O . SER A 1 129 ? -6.929 2.625 1.085 1.00 82.12 129 SER A O 1
ATOM 1013 N N . GLU A 1 130 ? -5.827 1.558 -0.548 1.00 87.06 130 GLU A N 1
ATOM 1014 C CA . GLU A 1 130 ? -6.842 0.509 -0.711 1.00 87.06 130 GLU A CA 1
ATOM 1015 C C . GLU A 1 130 ? -6.899 -0.421 0.501 1.00 87.06 130 GLU A C 1
ATOM 1017 O O . GLU A 1 130 ? -7.989 -0.776 0.944 1.00 87.06 130 GLU A O 1
ATOM 1022 N N . LEU A 1 131 ? -5.747 -0.775 1.081 1.00 85.19 131 LEU A N 1
ATOM 1023 C CA . LEU A 1 131 ? -5.693 -1.534 2.332 1.00 85.19 131 LEU A CA 1
ATOM 1024 C C . LEU A 1 131 ? -6.367 -0.768 3.466 1.00 85.19 131 LEU A C 1
ATOM 1026 O O . LEU A 1 131 ? -7.181 -1.331 4.194 1.00 85.19 131 LEU A O 1
ATOM 1030 N N . GLN A 1 132 ? -6.070 0.525 3.595 1.00 80.00 132 GLN A N 1
ATOM 1031 C CA . GLN A 1 132 ? -6.712 1.379 4.585 1.00 80.00 132 GLN A CA 1
ATOM 1032 C C . GLN A 1 132 ? -8.234 1.389 4.401 1.00 80.00 132 GLN A C 1
ATOM 1034 O O . GLN A 1 132 ? -8.967 1.165 5.364 1.00 80.00 132 GLN A O 1
ATOM 1039 N N . PHE A 1 133 ? -8.708 1.563 3.167 1.00 83.44 133 PHE A N 1
ATOM 1040 C CA . PHE A 1 133 ? -10.132 1.518 2.862 1.00 83.44 133 PHE A CA 1
ATOM 1041 C C . PHE A 1 133 ? -10.760 0.162 3.215 1.00 83.44 133 PHE A C 1
ATOM 1043 O O . PHE A 1 133 ? -11.824 0.130 3.836 1.00 83.44 133 PHE A O 1
ATOM 1050 N N . LEU A 1 134 ? -10.091 -0.942 2.867 1.00 85.31 134 LEU A N 1
ATOM 1051 C CA . LEU A 1 134 ? -10.537 -2.306 3.146 1.00 85.31 134 LEU A CA 1
ATOM 1052 C C . LEU A 1 134 ? -10.729 -2.535 4.653 1.00 85.31 134 LEU A C 1
ATOM 1054 O O . LEU A 1 134 ? -11.786 -3.009 5.067 1.00 85.31 134 LEU A O 1
ATOM 1058 N N . PHE A 1 135 ? -9.745 -2.163 5.477 1.00 77.88 135 PHE A N 1
ATOM 1059 C CA . PHE A 1 135 ? -9.813 -2.353 6.931 1.00 77.88 135 PHE A CA 1
ATOM 1060 C C . PHE A 1 135 ? -10.804 -1.429 7.631 1.00 77.88 135 PHE A C 1
ATOM 1062 O O . PHE A 1 135 ? -11.335 -1.796 8.672 1.00 77.88 135 PHE A O 1
ATOM 1069 N N . GLN A 1 136 ? -11.057 -0.247 7.076 1.00 75.06 136 GLN A N 1
ATOM 1070 C CA . GLN A 1 136 ? -11.946 0.737 7.692 1.00 75.06 136 GLN A CA 1
ATOM 1071 C C . GLN A 1 136 ? -13.414 0.535 7.322 1.00 75.06 136 GLN A C 1
ATOM 1073 O O . GLN A 1 136 ? -14.291 0.699 8.163 1.00 75.06 136 GLN A O 1
ATOM 1078 N N . ASN A 1 137 ? -13.685 0.241 6.051 1.00 80.38 137 ASN A N 1
ATOM 1079 C CA . ASN A 1 137 ? -15.031 0.376 5.494 1.00 80.38 137 ASN A CA 1
ATOM 1080 C C . ASN A 1 137 ? -15.637 -0.958 5.063 1.00 80.38 137 ASN A C 1
ATOM 1082 O O . ASN A 1 137 ? -16.851 -1.050 4.900 1.00 80.38 137 ASN A O 1
ATOM 1086 N N . VAL A 1 138 ? -14.805 -1.974 4.827 1.00 84.62 138 VAL A N 1
ATOM 1087 C CA . VAL A 1 138 ? -15.251 -3.235 4.222 1.00 84.62 138 VAL A CA 1
ATOM 1088 C C . VAL A 1 138 ? -15.210 -4.374 5.229 1.00 84.62 138 VAL A C 1
ATOM 1090 O O . VAL A 1 138 ? -16.158 -5.155 5.318 1.00 84.62 138 VAL A O 1
ATOM 1093 N N . LEU A 1 139 ? -14.111 -4.495 5.973 1.00 81.19 139 LEU A N 1
ATOM 1094 C CA . LEU A 1 139 ? -13.935 -5.584 6.921 1.00 81.19 139 LEU A CA 1
ATOM 1095 C C . LEU A 1 139 ? -14.666 -5.292 8.241 1.00 81.19 139 LEU A C 1
ATOM 1097 O O . LEU A 1 139 ? -14.584 -4.181 8.759 1.00 81.19 139 LEU A O 1
ATOM 1101 N N . PRO A 1 140 ? -15.381 -6.284 8.804 1.00 79.88 140 PRO A N 1
ATOM 1102 C CA . PRO A 1 140 ? -15.978 -6.159 10.129 1.00 79.88 140 PRO A CA 1
ATOM 1103 C C . PRO A 1 140 ? -14.899 -6.226 11.216 1.00 79.88 140 PRO A C 1
ATOM 1105 O O . PRO A 1 140 ? -13.761 -6.599 10.940 1.00 79.88 140 PRO A O 1
ATOM 1108 N N . ASP A 1 141 ? -15.273 -5.966 12.472 1.00 76.50 141 ASP A N 1
ATOM 1109 C CA . ASP A 1 141 ? -14.383 -6.203 13.613 1.00 76.50 141 ASP A CA 1
ATOM 1110 C C . ASP A 1 141 ? -13.871 -7.658 13.620 1.00 76.50 141 ASP A C 1
ATOM 1112 O O . ASP A 1 141 ? -14.635 -8.634 13.692 1.00 76.50 141 ASP A O 1
ATOM 1116 N N . LEU A 1 142 ? -12.548 -7.787 13.515 1.00 74.62 142 LEU A N 1
ATOM 1117 C CA . LEU A 1 142 ? -11.832 -9.055 13.441 1.00 74.62 142 LEU A CA 1
ATOM 1118 C C . LEU A 1 142 ? -11.348 -9.533 14.823 1.00 74.62 142 LEU A C 1
ATOM 1120 O O . LEU A 1 142 ? -10.659 -10.552 14.910 1.00 74.62 142 LEU A O 1
ATOM 1124 N N . THR A 1 143 ? -11.740 -8.863 15.915 1.00 74.06 143 THR A N 1
ATOM 1125 C CA . THR A 1 143 ? -11.355 -9.222 17.289 1.00 74.06 143 THR A CA 1
ATOM 1126 C C . THR A 1 143 ? -11.697 -10.669 17.628 1.00 74.06 143 THR A C 1
ATOM 1128 O O . THR A 1 143 ? -12.840 -11.110 17.534 1.00 74.06 143 THR A O 1
ATOM 1131 N N . GLY A 1 144 ? -10.667 -11.437 18.006 1.00 72.56 144 GLY A N 1
ATOM 1132 C CA . GLY A 1 144 ? -10.783 -12.862 18.329 1.00 72.56 144 GLY A CA 1
ATOM 1133 C C . GLY A 1 144 ? -11.007 -13.782 17.123 1.00 72.56 144 GLY A C 1
ATOM 1134 O O . GLY A 1 144 ? -11.268 -14.969 17.315 1.00 72.56 144 GLY A O 1
ATOM 1135 N N . ARG A 1 145 ? -10.913 -13.270 15.890 1.00 75.00 145 ARG A N 1
ATOM 1136 C CA . ARG A 1 145 ? -11.068 -14.058 14.662 1.00 75.00 145 ARG A CA 1
ATOM 1137 C C . ARG A 1 145 ? -9.714 -14.381 14.042 1.00 75.00 145 ARG A C 1
ATOM 1139 O O . ARG A 1 145 ? -8.744 -13.641 14.179 1.00 75.00 145 ARG A O 1
ATOM 1146 N N . THR A 1 146 ? -9.671 -15.491 13.315 1.00 76.25 146 THR A N 1
ATOM 1147 C CA . THR A 1 146 ? -8.532 -15.851 12.471 1.00 76.25 146 THR A CA 1
ATOM 1148 C C . THR A 1 146 ? -8.776 -15.341 11.059 1.00 76.25 146 THR A C 1
ATOM 1150 O O . THR A 1 146 ? -9.756 -15.729 10.423 1.00 76.25 146 THR A O 1
ATOM 1153 N N . LEU A 1 147 ? -7.876 -14.491 10.566 1.00 75.38 147 LEU A N 1
ATOM 1154 C CA . LEU A 1 147 ? -7.867 -14.051 9.175 1.00 75.38 147 LEU A CA 1
ATOM 1155 C C . LEU A 1 147 ? -6.930 -14.937 8.354 1.00 75.38 147 LEU A C 1
ATOM 1157 O O . LEU A 1 147 ? -5.821 -15.241 8.792 1.00 75.38 147 LEU A O 1
ATOM 1161 N N . VAL A 1 148 ? -7.382 -15.312 7.158 1.00 78.31 148 VAL A N 1
ATOM 1162 C CA . VAL A 1 148 ? -6.602 -16.066 6.177 1.00 78.31 148 VAL A CA 1
ATOM 1163 C C . VAL A 1 148 ? -6.545 -15.269 4.879 1.00 78.31 148 VAL A C 1
ATOM 1165 O O . VAL A 1 148 ? -7.582 -15.016 4.271 1.00 78.31 148 VAL A O 1
ATOM 1168 N N . ASP A 1 149 ? -5.334 -14.906 4.459 1.00 77.00 149 ASP A N 1
ATOM 1169 C CA . ASP A 1 149 ? -5.064 -14.267 3.169 1.00 77.00 149 ASP A CA 1
ATOM 1170 C C . ASP A 1 149 ? -4.490 -15.296 2.184 1.00 77.00 149 ASP A C 1
ATOM 1172 O O . ASP A 1 149 ? -3.452 -15.918 2.437 1.00 77.00 149 ASP A O 1
ATOM 1176 N N . VAL A 1 150 ? -5.197 -15.508 1.075 1.00 79.75 150 VAL A N 1
ATOM 1177 C CA . VAL A 1 150 ? -4.855 -16.498 0.051 1.00 79.75 150 VAL A CA 1
ATOM 1178 C C . VAL A 1 150 ? -4.299 -15.770 -1.164 1.00 79.75 150 VAL A C 1
ATOM 1180 O O . VAL A 1 150 ? -4.988 -14.962 -1.773 1.00 79.75 150 VAL A O 1
ATOM 1183 N N . GLY A 1 151 ? -3.067 -16.105 -1.555 1.00 76.00 151 GLY A N 1
ATOM 1184 C CA . GLY A 1 151 ? -2.383 -15.394 -2.639 1.00 76.00 151 GLY A CA 1
ATOM 1185 C C . GLY A 1 151 ? -1.758 -14.075 -2.182 1.00 76.00 151 GLY A C 1
ATOM 1186 O O . GLY A 1 151 ? -1.597 -13.163 -2.983 1.00 76.00 151 GLY A O 1
ATOM 1187 N N . SER A 1 152 ? -1.360 -13.997 -0.910 1.00 74.88 152 SER A N 1
ATOM 1188 C CA . SER A 1 152 ? -0.869 -12.787 -0.243 1.00 74.88 152 SER A CA 1
ATOM 1189 C C . SER A 1 152 ? 0.368 -12.133 -0.877 1.00 74.88 152 SER A C 1
ATOM 1191 O O . SER A 1 152 ? 0.706 -11.009 -0.518 1.00 74.88 152 SER A O 1
ATOM 1193 N N . ARG A 1 153 ? 1.092 -12.839 -1.762 1.00 82.25 153 ARG A N 1
ATOM 1194 C CA . ARG A 1 153 ? 2.384 -12.443 -2.354 1.00 82.25 153 ARG A CA 1
ATOM 1195 C C . ARG A 1 153 ? 3.358 -11.907 -1.291 1.00 82.25 153 ARG A C 1
ATOM 1197 O O . ARG A 1 153 ? 3.889 -12.706 -0.524 1.00 82.25 153 ARG A O 1
ATOM 1204 N N . LEU A 1 154 ? 3.544 -10.585 -1.199 1.00 80.94 154 LEU A N 1
ATOM 1205 C CA . LEU A 1 154 ? 4.410 -9.920 -0.212 1.00 80.94 154 LEU A CA 1
ATOM 1206 C C . LEU A 1 154 ? 3.795 -9.790 1.194 1.00 80.94 154 LEU A C 1
ATOM 1208 O O . LEU A 1 154 ? 4.481 -9.372 2.121 1.00 80.94 154 LEU A O 1
ATOM 1212 N N . GLY A 1 155 ? 2.520 -10.139 1.372 1.00 79.31 155 GLY A N 1
ATOM 1213 C CA . GLY A 1 155 ? 1.810 -10.058 2.651 1.00 79.31 155 GLY A CA 1
ATOM 1214 C C . GLY A 1 155 ? 1.176 -8.696 2.939 1.00 79.31 155 GLY A C 1
ATOM 1215 O O . GLY A 1 155 ? 0.842 -8.433 4.089 1.00 79.31 155 GLY A O 1
ATOM 1216 N N . ALA A 1 156 ? 0.990 -7.842 1.924 1.00 83.38 156 ALA A N 1
ATOM 1217 C CA . ALA A 1 156 ? 0.492 -6.469 2.072 1.00 83.38 156 ALA A CA 1
ATOM 1218 C C . ALA A 1 156 ? -0.795 -6.379 2.919 1.00 83.38 156 ALA A C 1
ATOM 1220 O O . ALA A 1 156 ? -0.864 -5.599 3.868 1.00 83.38 156 ALA A O 1
ATOM 1221 N N . VAL A 1 157 ? -1.779 -7.245 2.642 1.00 82.38 157 VAL A N 1
ATOM 1222 C CA . VAL A 1 157 ? -3.047 -7.312 3.391 1.00 82.38 157 VAL A CA 1
ATOM 1223 C C . VAL A 1 157 ? -2.809 -7.660 4.856 1.00 82.38 157 VAL A C 1
ATOM 1225 O O . VAL A 1 157 ? -3.394 -7.053 5.746 1.00 82.38 157 VAL A O 1
ATOM 1228 N N . LEU A 1 158 ? -1.909 -8.600 5.124 1.00 78.81 158 LEU A N 1
ATOM 1229 C CA . LEU A 1 158 ? -1.620 -9.073 6.471 1.00 78.81 158 LEU A CA 1
ATOM 1230 C C . LEU A 1 158 ? -0.894 -8.032 7.325 1.00 78.81 158 LEU A C 1
ATOM 1232 O O . LEU A 1 158 ? -1.132 -7.972 8.529 1.00 78.81 158 LEU A O 1
ATOM 1236 N N . TYR A 1 159 ? -0.069 -7.176 6.719 1.00 77.38 159 TYR A N 1
ATOM 1237 C CA . TYR A 1 159 ? 0.560 -6.060 7.429 1.00 77.38 159 TYR A CA 1
ATOM 1238 C C . TYR A 1 159 ? -0.447 -4.998 7.889 1.00 77.38 159 TYR A C 1
ATOM 1240 O O . TYR A 1 159 ? -0.191 -4.310 8.876 1.00 77.38 159 TYR A O 1
ATOM 1248 N N . GLY A 1 160 ? -1.599 -4.883 7.220 1.00 72.44 160 GLY A N 1
ATOM 1249 C CA . GLY A 1 160 ? -2.682 -3.987 7.638 1.00 72.44 160 GLY A CA 1
ATOM 1250 C C . GLY A 1 160 ? -3.469 -4.481 8.857 1.00 72.44 160 GLY A C 1
ATOM 1251 O O . GLY A 1 160 ? -4.143 -3.690 9.512 1.00 72.44 160 GLY A O 1
ATOM 1252 N N . VAL A 1 161 ? -3.356 -5.766 9.208 1.00 69.00 161 VAL A N 1
ATOM 1253 C CA . VAL A 1 161 ? -4.138 -6.415 10.272 1.00 69.00 161 VAL A CA 1
ATOM 1254 C C . VAL A 1 161 ? -3.307 -6.457 11.557 1.00 69.00 161 VAL A C 1
ATOM 1256 O O . VAL A 1 161 ? -2.657 -7.457 11.862 1.00 69.00 161 VAL A O 1
ATOM 1259 N N . ARG A 1 162 ? -3.298 -5.383 12.353 1.00 57.22 162 ARG A N 1
ATOM 1260 C CA . ARG A 1 162 ? -2.692 -5.432 13.700 1.00 57.22 162 ARG A CA 1
ATOM 1261 C C . ARG A 1 162 ? -3.710 -5.852 14.761 1.00 57.22 162 ARG A C 1
ATOM 1263 O O . ARG A 1 162 ? -4.817 -5.336 14.791 1.00 57.22 162 ARG A O 1
ATOM 1270 N N . GLY A 1 163 ? -3.290 -6.721 15.688 1.00 45.72 163 GLY A N 1
ATOM 1271 C CA . GLY A 1 163 ? -4.025 -7.025 16.930 1.00 45.72 163 GLY A CA 1
ATOM 1272 C C . GLY A 1 163 ? -4.807 -8.343 16.956 1.00 45.72 163 GLY A C 1
ATOM 1273 O O . GLY A 1 163 ? -5.412 -8.670 17.975 1.00 45.72 163 GLY A O 1
ATOM 1274 N N . HIS A 1 164 ? -4.772 -9.135 15.883 1.00 44.81 164 HIS A N 1
ATOM 1275 C CA . HIS A 1 164 ? -5.432 -10.443 15.822 1.00 44.81 164 HIS A CA 1
ATOM 1276 C C . HIS A 1 164 ? -4.416 -11.571 15.668 1.00 44.81 164 HIS A C 1
ATOM 1278 O O . HIS A 1 164 ? -3.313 -11.356 15.163 1.00 44.81 164 HIS A O 1
ATOM 1284 N N . THR A 1 165 ? -4.776 -12.783 16.103 1.00 40.22 165 THR A N 1
ATOM 1285 C CA . THR A 1 165 ? -3.988 -13.989 15.821 1.00 40.22 165 THR A CA 1
ATOM 1286 C C . THR A 1 165 ? -3.990 -14.218 14.315 1.00 40.22 165 THR A C 1
ATOM 1288 O O . THR A 1 165 ? -4.916 -14.793 13.742 1.00 40.22 165 THR A O 1
ATOM 1291 N N . LEU A 1 166 ? -2.949 -13.701 13.674 1.00 50.75 166 LEU A N 1
ATOM 1292 C CA . LEU A 1 166 ? -2.762 -13.764 12.242 1.00 50.75 166 LEU A CA 1
ATOM 1293 C C . LEU A 1 166 ? -2.237 -15.153 11.878 1.00 50.75 166 LEU A C 1
ATOM 1295 O O . LEU A 1 166 ? -1.159 -15.554 12.318 1.00 50.75 166 LEU A O 1
ATOM 1299 N N . VAL A 1 167 ? -2.991 -15.893 11.070 1.00 45.91 167 VAL A N 1
ATOM 1300 C CA . VAL A 1 167 ? -2.536 -17.174 10.530 1.00 45.91 167 VAL A CA 1
ATOM 1301 C C . VAL A 1 167 ? -2.249 -16.978 9.051 1.00 45.91 167 VAL A C 1
ATOM 1303 O O . VAL A 1 167 ? -3.152 -16.839 8.231 1.00 45.91 167 VAL A O 1
ATOM 1306 N N . PHE A 1 168 ? -0.964 -16.979 8.703 1.00 51.69 168 PHE A N 1
ATOM 1307 C CA . PHE A 1 168 ? -0.519 -16.949 7.315 1.00 51.69 168 PHE A CA 1
ATOM 1308 C C . PHE A 1 168 ? -0.855 -18.296 6.658 1.00 51.69 168 PHE A C 1
ATOM 1310 O O . PHE A 1 168 ? -0.115 -19.269 6.808 1.00 51.69 168 PHE A O 1
ATOM 1317 N N . LEU A 1 169 ? -1.980 -18.383 5.943 1.00 43.72 169 LEU A N 1
ATOM 1318 C CA . LEU A 1 169 ? -2.339 -19.576 5.172 1.00 43.72 169 LEU A CA 1
ATOM 1319 C C . LEU A 1 169 ? -2.153 -19.322 3.670 1.00 43.72 169 LEU A C 1
ATOM 1321 O O . LEU A 1 169 ? -3.093 -19.304 2.884 1.00 43.72 169 LEU A O 1
ATOM 1325 N N . CYS A 1 170 ? -0.892 -19.223 3.251 1.00 46.62 170 CYS A N 1
ATOM 1326 C CA . CYS A 1 170 ? -0.477 -19.186 1.843 1.00 46.62 170 CYS A CA 1
ATOM 1327 C C . CYS A 1 170 ? -0.628 -20.562 1.151 1.00 46.62 170 CYS A C 1
ATOM 1329 O O . CYS A 1 170 ? 0.293 -21.060 0.511 1.00 46.62 170 CYS A O 1
ATOM 1331 N N . ARG A 1 171 ? -1.761 -21.261 1.343 1.00 39.75 171 ARG A N 1
ATOM 1332 C CA . ARG A 1 171 ? -1.904 -22.670 0.918 1.00 39.75 171 ARG A CA 1
ATOM 1333 C C . ARG A 1 171 ? -2.962 -22.973 -0.136 1.00 39.75 171 ARG A C 1
ATOM 1335 O O . ARG A 1 171 ? -3.001 -24.124 -0.557 1.00 39.75 171 ARG A O 1
ATOM 1342 N N . VAL A 1 172 ? -3.788 -22.035 -0.610 1.00 35.31 172 VAL A N 1
ATOM 1343 C CA . VAL A 1 172 ? -4.924 -22.433 -1.474 1.00 35.31 172 VAL A CA 1
ATOM 1344 C C . VAL A 1 172 ? -5.165 -21.519 -2.679 1.00 35.31 172 VAL A C 1
ATOM 1346 O O . VAL A 1 172 ? -6.289 -21.115 -2.913 1.00 35.31 172 VAL A O 1
ATOM 1349 N N . ALA A 1 173 ? -4.123 -21.199 -3.451 1.00 30.88 173 ALA A N 1
ATOM 1350 C CA . ALA A 1 173 ? -4.209 -21.009 -4.911 1.00 30.88 173 ALA A CA 1
ATOM 1351 C C . ALA A 1 173 ? -2.853 -20.529 -5.453 1.00 30.88 173 ALA A C 1
ATOM 1353 O O . ALA A 1 173 ? -2.544 -19.349 -5.406 1.00 30.88 173 ALA A O 1
ATOM 1354 N N . CYS A 1 174 ? -2.066 -21.464 -5.990 1.00 33.41 174 CYS A N 1
ATOM 1355 C CA . CYS A 1 174 ? -0.904 -21.230 -6.857 1.00 33.41 174 CYS A CA 1
ATOM 1356 C C . CYS A 1 174 ? 0.313 -20.475 -6.263 1.00 33.41 174 CYS A C 1
ATOM 1358 O O . CYS A 1 174 ? 0.286 -19.282 -6.008 1.00 33.41 174 CYS A O 1
ATOM 1360 N N . PHE A 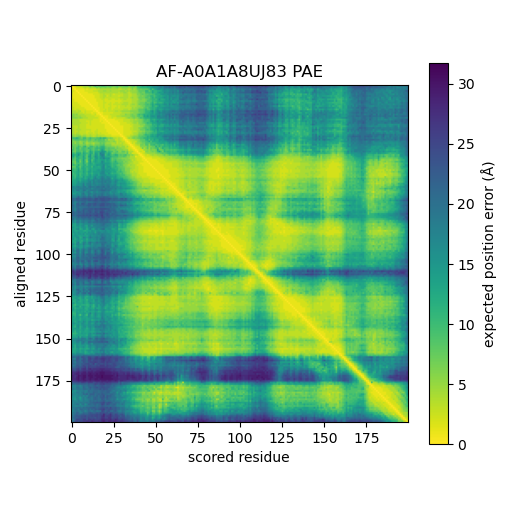1 175 ? 1.442 -21.198 -6.231 1.00 43.50 175 PHE A N 1
ATOM 1361 C CA . PHE A 1 175 ? 2.825 -20.755 -5.985 1.00 43.50 175 PHE A CA 1
ATOM 1362 C C . PHE A 1 175 ? 3.301 -20.663 -4.528 1.00 43.50 175 PHE A C 1
ATOM 1364 O O . PHE A 1 175 ? 3.561 -19.598 -3.980 1.00 43.50 175 PHE A O 1
ATOM 1371 N N . PHE A 1 176 ? 3.592 -21.841 -3.965 1.00 51.12 176 PHE A N 1
ATOM 1372 C CA . PHE A 1 176 ? 4.612 -21.989 -2.927 1.00 51.12 176 PHE A CA 1
ATOM 1373 C C . PHE A 1 176 ? 5.973 -21.567 -3.489 1.00 51.12 176 PHE A C 1
ATOM 1375 O O . PHE A 1 176 ? 6.603 -22.325 -4.225 1.00 51.12 176 PHE A O 1
ATOM 1382 N N . LYS A 1 177 ? 6.447 -20.378 -3.127 1.00 63.56 177 LYS A N 1
ATOM 1383 C CA . LYS A 1 177 ? 7.871 -20.045 -3.215 1.00 63.56 177 LYS A CA 1
ATOM 1384 C C . LYS A 1 177 ? 8.358 -19.699 -1.830 1.00 63.56 177 LYS A C 1
ATOM 1386 O O . LYS A 1 177 ? 7.842 -18.781 -1.197 1.00 63.56 177 LYS A O 1
ATOM 1391 N N . SER A 1 178 ? 9.350 -20.452 -1.370 1.00 65.44 178 SER A N 1
ATOM 1392 C CA . SER A 1 178 ? 10.021 -20.227 -0.089 1.00 65.44 178 SER A CA 1
ATOM 1393 C C . SER A 1 178 ? 10.579 -18.810 0.033 1.00 65.44 178 SER A C 1
ATOM 1395 O O . SER A 1 178 ? 10.644 -18.287 1.137 1.00 65.44 178 SER A O 1
ATOM 1397 N N . GLU A 1 179 ? 10.916 -18.177 -1.093 1.00 71.06 179 GLU A N 1
ATOM 1398 C CA . GLU A 1 179 ? 11.439 -16.811 -1.143 1.00 71.06 179 GLU A CA 1
ATOM 1399 C C . GLU A 1 179 ? 10.447 -15.778 -0.580 1.00 71.06 179 GLU A C 1
ATOM 1401 O O . GLU A 1 179 ? 10.835 -14.948 0.241 1.00 71.06 179 GLU A O 1
ATOM 1406 N N . PHE A 1 180 ? 9.151 -15.872 -0.911 1.00 71.25 180 PHE A N 1
ATOM 1407 C CA . PHE A 1 180 ? 8.137 -14.989 -0.317 1.00 71.25 180 PHE A CA 1
ATOM 1408 C C . PHE A 1 180 ? 8.029 -15.186 1.191 1.00 71.25 180 PHE A C 1
ATOM 1410 O O . PHE A 1 180 ? 7.945 -14.218 1.941 1.00 71.25 180 PHE A O 1
ATOM 1417 N N . LEU A 1 181 ? 8.079 -16.441 1.646 1.00 69.31 181 LEU A N 1
ATOM 1418 C CA . LEU A 1 181 ? 8.022 -16.742 3.072 1.00 69.31 181 LEU A CA 1
ATOM 1419 C C . LEU A 1 181 ? 9.233 -16.152 3.806 1.00 69.31 181 LEU A C 1
ATOM 1421 O O . LEU A 1 181 ? 9.056 -15.556 4.866 1.00 69.31 181 LEU A O 1
ATOM 1425 N N . SER A 1 182 ? 10.436 -16.259 3.231 1.00 72.75 182 SER A N 1
ATOM 1426 C CA . SER A 1 182 ? 11.638 -15.656 3.814 1.00 72.75 182 SER A CA 1
ATOM 1427 C C . SER A 1 182 ? 11.561 -14.131 3.864 1.00 72.75 182 SER A C 1
ATOM 1429 O O . SER A 1 182 ? 11.873 -13.556 4.906 1.00 72.75 182 SER A O 1
ATOM 1431 N N . VAL A 1 183 ? 11.074 -13.478 2.801 1.00 75.94 183 VAL A N 1
ATOM 1432 C CA . VAL A 1 183 ? 10.905 -12.016 2.764 1.00 75.94 183 VAL A CA 1
ATOM 1433 C C . VAL A 1 183 ? 9.910 -11.569 3.838 1.00 75.94 183 VAL A C 1
ATOM 1435 O O . VAL A 1 183 ? 10.224 -10.683 4.634 1.00 75.94 183 VAL A O 1
ATOM 1438 N N . CYS A 1 184 ? 8.751 -12.223 3.949 1.00 70.62 184 CYS A N 1
ATOM 1439 C CA . CYS A 1 184 ? 7.751 -11.893 4.968 1.00 70.62 184 CYS A CA 1
ATOM 1440 C C . CYS A 1 184 ? 8.266 -12.123 6.398 1.00 70.62 184 CYS A C 1
ATOM 1442 O O . CYS A 1 184 ? 8.049 -11.289 7.280 1.00 70.62 184 CYS A O 1
ATOM 1444 N N . GLN A 1 185 ? 8.972 -13.232 6.650 1.00 70.81 185 GLN A N 1
ATOM 1445 C CA . GLN A 1 185 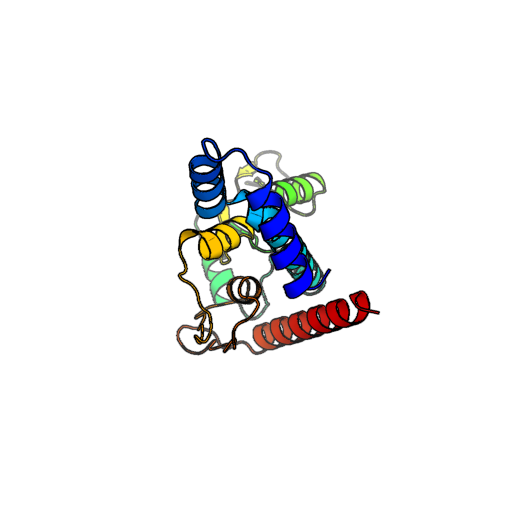? 9.545 -13.538 7.968 1.00 70.81 185 GLN A CA 1
ATOM 1446 C C . GLN A 1 185 ? 10.619 -12.526 8.377 1.00 70.81 185 GLN A C 1
ATOM 1448 O O . GLN A 1 185 ? 10.640 -12.075 9.528 1.00 70.81 185 GLN A O 1
ATOM 1453 N N . GLN A 1 186 ? 11.490 -12.145 7.442 1.00 74.81 186 GLN A N 1
ATOM 1454 C CA . GLN A 1 186 ? 12.553 -11.173 7.680 1.00 74.81 186 GLN A CA 1
ATOM 1455 C C . GLN A 1 186 ? 11.980 -9.778 7.943 1.00 74.81 186 GLN A C 1
ATOM 1457 O O . GLN A 1 186 ? 12.365 -9.147 8.927 1.00 74.81 186 GLN A O 1
ATOM 1462 N N . THR A 1 187 ? 11.000 -9.354 7.142 1.00 71.75 187 THR A N 1
ATOM 1463 C CA . THR A 1 187 ? 10.282 -8.082 7.323 1.00 71.75 187 THR A CA 1
ATOM 1464 C C . THR A 1 187 ? 9.601 -8.031 8.689 1.00 71.75 187 THR A C 1
ATOM 1466 O O . THR A 1 187 ? 9.867 -7.133 9.481 1.00 71.75 187 THR A O 1
ATOM 1469 N N . THR A 1 188 ? 8.818 -9.060 9.034 1.00 68.25 188 THR A N 1
ATOM 1470 C CA . THR A 1 188 ? 8.117 -9.140 10.329 1.00 68.25 188 THR A CA 1
ATOM 1471 C C . THR A 1 188 ? 9.096 -9.073 11.505 1.00 68.25 188 THR A C 1
ATOM 1473 O O . THR A 1 188 ? 8.865 -8.349 12.473 1.00 68.25 188 THR A O 1
ATOM 1476 N N . SER A 1 189 ? 10.227 -9.780 11.410 1.00 66.81 189 SER A N 1
ATOM 1477 C CA . SER A 1 189 ? 11.268 -9.770 12.444 1.00 66.81 189 SER A CA 1
ATOM 1478 C C . SER A 1 189 ? 11.932 -8.397 12.600 1.00 66.81 189 SER A C 1
ATOM 1480 O O . SER A 1 189 ? 12.249 -7.995 13.719 1.00 66.81 189 SER A O 1
ATOM 1482 N N . GLN A 1 190 ? 12.150 -7.664 11.504 1.00 69.69 190 GLN A N 1
ATOM 1483 C CA . GLN A 1 190 ? 12.710 -6.309 11.541 1.00 69.69 190 GLN A CA 1
ATOM 1484 C C . GLN A 1 190 ? 11.712 -5.300 12.116 1.00 69.69 190 GLN A C 1
ATOM 1486 O O . GLN A 1 190 ? 12.086 -4.489 12.965 1.00 69.69 190 GLN A O 1
ATOM 1491 N N . THR A 1 191 ? 10.439 -5.386 11.727 1.00 66.12 191 THR A N 1
ATOM 1492 C CA . THR A 1 191 ? 9.378 -4.519 12.254 1.00 66.12 191 THR A CA 1
ATOM 1493 C C . THR A 1 191 ? 9.170 -4.727 13.757 1.00 66.12 191 THR A C 1
ATOM 1495 O O . THR A 1 191 ? 9.064 -3.747 14.495 1.00 66.12 191 THR A O 1
ATOM 1498 N N . LEU A 1 192 ? 9.181 -5.979 14.237 1.00 59.53 192 LEU A N 1
ATOM 1499 C CA . LEU A 1 192 ? 9.085 -6.293 15.669 1.00 59.53 192 LEU A CA 1
ATOM 1500 C C . LEU A 1 192 ? 10.262 -5.704 16.464 1.00 59.53 192 LEU A C 1
ATOM 1502 O O . LEU A 1 192 ? 10.037 -5.027 17.464 1.00 59.53 192 LEU A O 1
ATOM 1506 N N . LYS A 1 193 ? 11.501 -5.860 15.976 1.00 61.97 193 LYS A N 1
ATOM 1507 C CA . LYS A 1 193 ? 12.695 -5.281 16.623 1.00 61.97 193 LYS A CA 1
ATOM 1508 C C . LYS A 1 193 ? 12.648 -3.753 16.696 1.00 61.97 193 LYS A C 1
ATOM 1510 O O . LYS A 1 193 ? 12.989 -3.183 17.731 1.00 61.97 193 LYS A O 1
ATOM 1515 N N . LYS A 1 194 ? 12.210 -3.070 15.630 1.00 62.66 194 LYS A N 1
ATOM 1516 C CA . LYS A 1 194 ? 12.051 -1.600 15.625 1.00 62.66 194 LYS A CA 1
ATOM 1517 C C . LYS A 1 194 ? 11.007 -1.138 16.647 1.00 62.66 194 LYS A C 1
ATOM 1519 O O . LYS A 1 194 ? 11.208 -0.124 17.308 1.00 62.66 194 LYS A O 1
ATOM 1524 N N . HIS A 1 195 ? 9.927 -1.900 16.811 1.00 54.62 195 HIS A N 1
ATOM 1525 C CA . HIS A 1 195 ? 8.876 -1.588 17.775 1.00 54.62 195 HIS A CA 1
ATOM 1526 C C . HIS A 1 195 ? 9.323 -1.788 19.232 1.00 54.62 195 HIS A C 1
ATOM 1528 O O . HIS A 1 195 ? 8.953 -0.994 20.092 1.00 54.62 195 HIS A O 1
ATOM 1534 N N . GLU A 1 196 ? 10.141 -2.806 19.513 1.00 43.06 196 GLU A N 1
ATOM 1535 C CA . GLU A 1 196 ? 10.760 -2.996 20.836 1.00 43.06 196 GLU A CA 1
ATOM 1536 C C . GLU A 1 196 ? 11.776 -1.887 21.153 1.00 43.06 196 GLU A C 1
ATOM 1538 O O . GLU A 1 196 ? 11.822 -1.394 22.275 1.00 43.06 196 GLU A O 1
ATOM 1543 N N . SER A 1 197 ? 12.528 -1.428 20.148 1.00 43.97 197 SER A N 1
ATOM 1544 C CA . SER A 1 197 ? 13.548 -0.378 20.297 1.00 43.97 197 SER A CA 1
ATOM 1545 C C . SER A 1 197 ? 12.960 1.021 20.522 1.00 43.97 197 SER A C 1
ATOM 1547 O O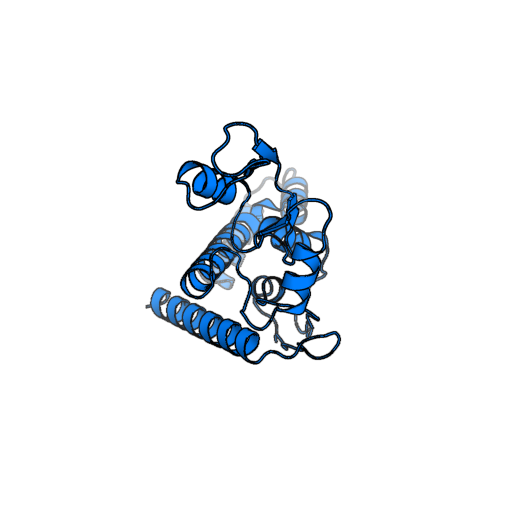 . SER A 1 197 ? 13.589 1.855 21.160 1.00 43.97 197 SER A O 1
ATOM 1549 N N . SER A 1 198 ? 11.762 1.296 19.993 1.00 42.50 198 SER A N 1
ATOM 1550 C CA . SER A 1 198 ? 11.072 2.587 20.145 1.00 42.50 198 SER A CA 1
ATOM 1551 C C . SER A 1 198 ? 10.337 2.731 21.487 1.00 42.50 198 SER A C 1
ATOM 1553 O O . SER A 1 198 ? 9.738 3.777 21.736 1.00 42.50 198 SER A O 1
ATOM 1555 N N . CYS A 1 199 ? 10.334 1.686 22.321 1.00 34.22 199 CYS A N 1
ATOM 1556 C CA . CYS A 1 199 ? 9.626 1.643 23.601 1.00 34.22 199 CYS A CA 1
ATOM 1557 C C . CYS A 1 199 ? 10.571 1.713 24.823 1.00 34.22 199 CYS A C 1
ATOM 1559 O O . CYS A 1 199 ? 10.101 1.547 25.952 1.00 34.22 199 CYS A O 1
ATOM 1561 N N . CYS A 1 200 ? 11.871 1.953 24.600 1.00 29.88 200 CYS A N 1
ATOM 1562 C CA . CYS A 1 200 ? 12.891 2.194 25.627 1.00 29.88 200 CYS A CA 1
ATOM 1563 C C . CYS A 1 200 ? 13.329 3.660 25.663 1.00 29.88 200 CYS A C 1
ATOM 1565 O O . CYS A 1 200 ? 13.493 4.255 24.575 1.00 29.88 200 CYS A O 1
#

InterPro domains:
  IPR026669 Arsenite methyltransferase-like [PTHR43675] (2-156)

pLDDT: mean 77.42, std 14.03, range [29.88, 94.0]

Solvent-accessible surface area (backbone atoms only — not comparable to full-atom values): 12046 Å² total; per-residue (Å²): 131,55,74,69,60,49,52,52,53,50,52,54,54,60,71,71,45,56,80,86,51,44,62,60,52,54,52,43,65,74,72,44,69,70,82,49,42,71,60,51,53,50,50,53,53,49,53,48,54,49,25,53,56,49,56,77,75,40,57,90,51,61,64,58,86,86,49,49,70,59,55,51,56,37,71,68,40,95,58,62,51,47,56,44,40,32,48,65,39,52,74,69,52,51,48,51,35,35,75,72,63,80,39,70,63,56,44,56,80,46,87,94,45,92,56,59,44,79,47,46,78,44,59,93,51,62,27,64,66,56,48,50,47,40,64,71,77,68,47,72,91,52,81,92,39,76,55,71,53,66,62,47,71,80,35,62,72,61,72,70,59,77,92,44,67,74,47,89,45,73,76,77,62,86,79,88,49,71,64,45,54,51,53,42,52,53,51,53,53,50,54,52,52,53,56,60,60,73,74,109

Secondary structure (DSSP, 8-state):
--HHHHHHHHHHHHHTS-TTTHHHHHHHHHH-TTTTHHHHHHHHHHHHHHHHHHHHHS-TT---TT-HHHHHHHHTSSS-EEE--TTT--HHHHHHHHHTTSS-SEEESSTT-S-EEEPEEE-SS--HHHHHHIIIIISPP-TTPPB--SS-TTTHHHHT--SS-B---TTSSS---HHHHHHHHHHHHHHHHHHHHTT-

Foldseek 3Di:
DDPVVVVVVVVVVLVPDDPVCSVVVVVCVVPPCPVCVVVVVVLLVQLQVLLVLLPVVADQLNDDPVNVVVVVVQVPDPFRAGHGAQSNDPPVRVVVCCVVVVDHQWDAPDPPDPRIDGHHYDHPYDHPVRLSCCVPPPDDDCVAHEDEDEPCQLVSNVSSDPDYPYDHCPDPDDDDDVVSVVNNVVSVVVSVVVVVVVVD